Protein AF-A0A9Q0RCU6-F1 (afdb_monomer)

Organism: Anaeramoeba ignava (NCBI:txid1746090)

Secondary structure (DSSP, 8-state):
-------HHHHHHHHHHHHHHHHHHHHTHHHHHHHHS---S-S-HHHHHHHHHHHHHHHHHHHHHHHHTTT----TTSPPHHHHTT---TTHHHHHHHHHHHHHHHTHHHHHHHHHHHHHHHHHTT----HHHHHHHHTS-TT-SSPPPHHHHHIIIIIHHHHHHIIIIIIHHHHHHHTT--HHHHHHHHHHHHHHGGGHHHHHHHHTS---HHHHHHHHHHHHHHHHHHHHHHHHHHHHH--SHHHHHHHHHHHHH-S--TTTGGG-TTHHHHHHHHHHHHHHHHHHTTGGG-GGGG-

InterPro domains:
  IPR003675 CAAX prenyl protease 2/Lysostaphin resistance protein A-like domain [PF02517] (151-257)
  IPR039731 CAAX prenyl protease 2, eukaryotes [PTHR13046] (7-298)

Sequence (299 aa):
MTKLQLNVFQAISHSLLISFFFVLSLYFIPKILNRVLPKKLSPTKEKKEIIHRFITVIIVTLISLFSLKIWVVEKNEEPSLISLLGFRSSSFFYAASLPLFMTICLFLGPLTMMIFDFQNYLFFSHKNFTFQTLIFWLKKPGNEYLPQTNIQIFRNLVMAPLFEELVFRSGIILLFKFAGIANWKVIVFSPWIFGSAHLHHLYQNVFVENLPFLQSLVSSLIQFGFTSIYGMFSAFLFVRTNHFIPLFLTHSFCNFVGFPQFELIPNHPNRNEILIMLILGAVLFFSLLFPLTDSYFYQ

Mean predicted aligned error: 5.67 Å

Nearest PDB structures (foldseek):
  3oab-assembly1_B  TM=2.881E-01  e=7.685E+00  Mentha x piperita
  6sxn-assembly1_A  TM=2.119E-01  e=9.892E+00  Picosynechococcus sp. PCC 7002
  2z78-assembly1_B  TM=1.447E-01  e=7.369E+00  Saccharomyces cerevisiae

Structure (mmCIF, N/CA/C/O backbone):
data_AF-A0A9Q0RCU6-F1
#
_entry.id   AF-A0A9Q0RCU6-F1
#
loop_
_atom_site.group_PDB
_atom_site.id
_atom_site.type_symbol
_atom_site.label_atom_id
_atom_site.label_alt_id
_atom_site.label_comp_id
_atom_site.label_asym_id
_atom_site.label_entity_id
_atom_site.label_seq_id
_atom_site.pdbx_PDB_ins_code
_atom_site.Cartn_x
_atom_site.Cartn_y
_atom_site.Cartn_z
_atom_site.occupancy
_atom_site.B_iso_or_equiv
_atom_site.auth_seq_id
_atom_site.auth_comp_id
_atom_site.auth_asym_id
_atom_site.auth_atom_id
_atom_site.pdbx_PDB_model_num
ATOM 1 N N . MET A 1 1 ? -17.415 15.581 32.895 1.00 42.78 1 MET A N 1
ATOM 2 C CA . MET A 1 1 ? -16.929 16.029 31.573 1.00 42.78 1 MET A CA 1
ATOM 3 C C . MET A 1 1 ? -17.880 15.499 30.515 1.00 42.78 1 MET A C 1
ATOM 5 O O . MET A 1 1 ? -18.107 14.299 30.452 1.00 42.78 1 MET A O 1
ATOM 9 N N . THR A 1 2 ? -18.529 16.399 29.785 1.00 38.50 2 THR A N 1
ATOM 10 C CA . THR A 1 2 ? -19.478 16.109 28.703 1.00 38.50 2 THR A CA 1
ATOM 11 C C . THR A 1 2 ? -18.778 15.375 27.557 1.00 38.50 2 THR A C 1
ATOM 13 O O . THR A 1 2 ? -17.659 15.724 27.192 1.00 38.50 2 THR A O 1
ATOM 16 N N . LYS A 1 3 ? -19.428 14.337 27.012 1.00 49.47 3 LYS A N 1
ATOM 17 C CA . LYS A 1 3 ? -18.947 13.559 25.860 1.00 49.47 3 LYS A CA 1
ATOM 18 C C . LYS A 1 3 ? -18.607 14.506 24.704 1.00 49.47 3 LYS A C 1
ATOM 20 O O . LYS A 1 3 ? -19.515 15.075 24.104 1.00 49.47 3 LYS A O 1
ATOM 25 N N . LEU A 1 4 ? -17.330 14.640 24.354 1.00 56.62 4 LEU A N 1
ATOM 26 C CA . LEU A 1 4 ? -16.946 15.134 23.033 1.00 56.62 4 LEU A CA 1
ATOM 27 C C . LEU A 1 4 ? -17.237 14.007 22.041 1.00 56.62 4 LEU A C 1
ATOM 29 O O . LEU A 1 4 ? -16.390 13.169 21.755 1.00 56.62 4 LEU A O 1
ATOM 33 N N . GLN A 1 5 ? -18.485 13.931 21.587 1.00 73.94 5 GLN A N 1
ATOM 34 C CA . GLN A 1 5 ? -18.848 13.034 20.503 1.00 73.94 5 GLN A CA 1
ATOM 35 C C . GLN A 1 5 ? -18.219 13.595 19.227 1.00 73.94 5 GLN A C 1
ATOM 37 O O . GLN A 1 5 ? -18.605 14.675 18.776 1.00 73.94 5 GLN A O 1
ATOM 42 N N . LEU A 1 6 ? -17.220 12.888 18.691 1.00 87.00 6 LEU A N 1
ATOM 43 C CA . LEU A 1 6 ? -16.559 13.265 17.447 1.00 87.00 6 LEU A CA 1
ATOM 44 C C . LEU A 1 6 ? -17.616 13.352 16.345 1.00 87.00 6 LEU A C 1
ATOM 46 O O . LEU A 1 6 ? -18.241 12.353 16.000 1.00 87.00 6 LEU A O 1
ATOM 50 N N . ASN A 1 7 ? -17.839 14.545 15.804 1.00 91.12 7 ASN A N 1
ATOM 51 C CA . ASN A 1 7 ? -18.738 14.703 14.668 1.00 91.12 7 ASN A CA 1
ATOM 52 C C . ASN A 1 7 ? -17.983 14.514 13.340 1.00 91.12 7 ASN A C 1
ATOM 54 O O . ASN A 1 7 ? -16.752 14.534 13.280 1.00 91.12 7 ASN A O 1
ATOM 58 N N . VAL A 1 8 ? -18.732 14.343 12.249 1.00 93.25 8 VAL A N 1
ATOM 59 C CA . VAL A 1 8 ? -18.166 14.093 10.911 1.00 93.25 8 VAL A CA 1
ATOM 60 C C . VAL A 1 8 ? -17.219 15.214 10.466 1.00 93.25 8 VAL A C 1
ATOM 62 O O . VAL A 1 8 ? -16.156 14.934 9.916 1.00 93.25 8 VAL A O 1
ATOM 65 N N . PHE A 1 9 ? -17.560 16.476 10.737 1.00 94.00 9 PHE A N 1
ATOM 66 C CA . PHE A 1 9 ? -16.725 17.621 10.364 1.00 94.00 9 PHE A CA 1
ATOM 67 C C . PHE A 1 9 ? -15.375 17.612 11.094 1.00 94.00 9 PHE A C 1
ATOM 69 O O . PHE A 1 9 ? -14.330 17.820 10.473 1.00 94.00 9 PHE A O 1
ATOM 76 N N . GLN A 1 10 ? -15.385 17.326 12.397 1.00 93.69 10 GLN A N 1
ATOM 77 C CA . GLN A 1 10 ? -14.176 17.184 13.204 1.00 93.69 10 GLN A CA 1
ATOM 78 C C . GLN A 1 10 ? -13.318 16.018 12.706 1.00 93.69 10 GLN A C 1
ATOM 80 O O . GLN A 1 10 ? -12.113 16.189 12.551 1.00 93.69 10 GLN A O 1
ATOM 85 N N . ALA A 1 11 ? -13.922 14.870 12.382 1.00 93.88 11 ALA A N 1
ATOM 86 C CA . ALA A 1 11 ? -13.190 13.710 11.874 1.00 93.88 11 ALA A CA 1
ATOM 87 C C . ALA A 1 11 ? -12.502 13.999 10.535 1.00 93.88 11 ALA A C 1
ATOM 89 O O . ALA A 1 11 ? -11.326 13.673 10.363 1.00 93.88 11 ALA A O 1
ATOM 90 N N . ILE A 1 12 ? -13.202 14.653 9.603 1.00 94.88 12 ILE A N 1
ATOM 91 C CA . ILE A 1 12 ? -12.636 15.065 8.312 1.00 94.88 12 ILE A CA 1
ATOM 92 C C . ILE A 1 12 ? -11.507 16.077 8.526 1.00 94.88 12 ILE A C 1
ATOM 94 O O . ILE A 1 12 ? -10.412 15.885 8.003 1.00 94.88 12 ILE A O 1
ATOM 98 N N . SER A 1 13 ? -11.738 17.113 9.335 1.00 95.00 13 SER A N 1
ATOM 99 C CA . SER A 1 13 ? -10.738 18.155 9.609 1.00 95.00 13 SER A CA 1
ATOM 100 C C . SER A 1 13 ? -9.470 17.575 10.238 1.00 95.00 13 SER A C 1
ATOM 102 O O . SER A 1 13 ? -8.361 17.866 9.793 1.00 95.00 13 SER A O 1
ATOM 104 N N . HIS A 1 14 ? -9.625 16.692 11.229 1.00 94.88 14 HIS A N 1
ATOM 105 C CA . HIS A 1 14 ? -8.512 16.006 11.887 1.00 94.88 14 HIS A CA 1
ATOM 106 C C . HIS A 1 14 ? -7.754 15.108 10.902 1.00 94.88 14 HIS A C 1
ATOM 108 O O . HIS A 1 14 ? -6.525 15.120 10.871 1.00 94.88 14 HIS A O 1
ATOM 114 N N . SER A 1 15 ? -8.470 14.384 10.039 1.00 95.56 15 SER A N 1
ATOM 115 C CA . SER A 1 15 ? -7.863 13.519 9.019 1.00 95.56 15 SER A CA 1
ATOM 116 C C . SER A 1 15 ? -7.066 14.310 7.975 1.00 95.56 15 SER A C 1
ATOM 118 O O . SER A 1 15 ? -5.967 13.903 7.598 1.00 95.56 15 SER A O 1
ATOM 120 N N . LEU A 1 16 ? -7.579 15.466 7.542 1.00 95.56 16 LEU A N 1
ATOM 121 C CA . LEU A 1 16 ? -6.876 16.366 6.625 1.00 95.56 16 LEU A CA 1
ATOM 122 C C . LEU A 1 16 ? -5.613 16.956 7.265 1.00 95.56 16 LEU A C 1
ATOM 124 O O . LEU A 1 16 ? -4.577 17.015 6.606 1.00 95.56 16 LEU A O 1
ATOM 128 N N . LEU A 1 17 ? -5.666 17.328 8.550 1.00 95.38 17 LEU A N 1
ATOM 129 C CA . LEU A 1 17 ? -4.491 17.789 9.296 1.00 95.38 17 LEU A CA 1
ATOM 130 C C . LEU A 1 17 ? -3.421 16.696 9.400 1.00 95.38 17 LEU A C 1
ATOM 132 O O . LEU A 1 17 ? -2.258 16.960 9.098 1.00 95.38 17 LEU A O 1
ATOM 136 N N . ILE A 1 18 ? -3.809 15.468 9.763 1.00 95.12 18 ILE A N 1
ATOM 137 C CA . ILE A 1 18 ? -2.899 14.312 9.795 1.00 95.12 18 ILE A CA 1
ATOM 138 C C . ILE A 1 18 ? -2.237 14.118 8.424 1.00 95.12 18 ILE A C 1
ATOM 140 O O . ILE A 1 18 ? -1.011 14.046 8.339 1.00 95.12 18 ILE A O 1
ATOM 144 N N . SER A 1 19 ? -3.029 14.091 7.348 1.00 95.06 19 SER A N 1
ATOM 145 C CA . SER A 1 19 ? -2.525 13.928 5.980 1.00 95.06 19 SER A CA 1
ATOM 146 C C . SER A 1 19 ? -1.554 15.045 5.586 1.00 95.06 19 SER A C 1
ATOM 148 O O . SER A 1 19 ? -0.483 14.780 5.040 1.00 95.06 19 SER A O 1
ATOM 150 N N . PHE A 1 20 ? -1.894 16.297 5.895 1.00 93.50 20 PHE A N 1
ATOM 151 C CA . PHE A 1 20 ? -1.050 17.452 5.605 1.00 93.50 20 PHE A CA 1
ATOM 152 C C . PHE A 1 20 ? 0.311 17.355 6.305 1.00 93.50 20 PHE A C 1
ATOM 154 O O . PHE A 1 20 ? 1.351 17.472 5.652 1.00 93.50 20 PHE A O 1
ATOM 161 N N . PHE A 1 21 ? 0.328 17.087 7.616 1.00 94.12 21 PHE A N 1
ATOM 162 C CA . PHE A 1 21 ? 1.579 16.949 8.363 1.00 94.12 21 PHE A CA 1
ATOM 163 C C . PHE A 1 21 ? 2.389 15.732 7.918 1.00 94.12 21 PHE A C 1
ATOM 165 O O . PHE A 1 21 ? 3.618 15.813 7.865 1.00 94.12 21 PHE A O 1
ATOM 172 N N . PHE A 1 22 ? 1.728 14.632 7.549 1.00 93.75 22 PHE A N 1
ATOM 173 C CA . PHE A 1 22 ? 2.391 13.454 6.998 1.00 93.75 22 PHE A CA 1
ATOM 174 C C . PHE A 1 22 ? 3.154 13.797 5.711 1.00 93.75 22 PHE A C 1
ATOM 176 O O . PHE A 1 22 ? 4.360 13.556 5.632 1.00 93.75 22 PHE A O 1
ATOM 183 N N . VAL A 1 23 ? 2.503 14.453 4.743 1.00 91.44 23 VAL A N 1
ATOM 184 C CA . VAL A 1 23 ? 3.156 14.899 3.498 1.00 91.44 23 VAL A CA 1
ATOM 185 C C . VAL A 1 23 ? 4.279 15.900 3.794 1.00 91.44 23 VAL A C 1
ATOM 187 O O . VAL A 1 23 ? 5.389 15.772 3.274 1.00 91.44 23 VAL A O 1
ATOM 190 N N . LEU A 1 24 ? 4.047 16.869 4.685 1.00 90.12 24 LEU A N 1
ATOM 191 C CA . LEU A 1 24 ? 5.062 17.856 5.063 1.00 90.12 24 LEU A CA 1
ATOM 192 C C . LEU A 1 24 ? 6.328 17.190 5.636 1.00 90.12 24 LEU A C 1
ATOM 194 O O . LEU A 1 24 ? 7.452 17.595 5.312 1.00 90.12 24 LEU A O 1
ATOM 198 N N . SER A 1 25 ? 6.143 16.143 6.446 1.00 90.75 25 SER A N 1
ATOM 199 C CA . SER A 1 25 ? 7.224 15.362 7.052 1.00 90.75 25 SER A CA 1
ATOM 200 C C . SER A 1 25 ? 8.094 14.654 6.019 1.00 90.75 25 SER A C 1
ATOM 202 O O . SER A 1 25 ? 9.306 14.602 6.180 1.00 90.75 25 SER A O 1
ATOM 204 N N . LEU A 1 26 ? 7.517 14.194 4.911 1.00 85.81 26 LEU A N 1
ATOM 205 C CA . LEU A 1 26 ? 8.256 13.459 3.887 1.00 85.81 26 LEU A CA 1
ATOM 206 C C . LEU A 1 26 ? 8.990 14.374 2.899 1.00 85.81 26 LEU A C 1
ATOM 208 O O . LEU A 1 26 ? 10.074 14.027 2.429 1.00 85.81 26 LEU A O 1
ATOM 212 N N . TYR A 1 27 ? 8.438 15.545 2.576 1.00 80.50 27 TYR A N 1
ATOM 213 C CA . TYR A 1 27 ? 8.936 16.325 1.433 1.00 80.50 27 TYR A CA 1
ATOM 214 C C . TYR A 1 27 ? 9.525 17.688 1.796 1.00 80.50 27 TYR A C 1
ATOM 216 O O . TYR A 1 27 ? 10.385 18.189 1.064 1.00 80.50 27 TYR A O 1
ATOM 224 N N . PHE A 1 28 ? 9.116 18.288 2.916 1.00 80.75 28 PHE A N 1
ATOM 225 C CA . PHE A 1 28 ? 9.530 19.643 3.286 1.00 80.75 28 PHE A CA 1
ATOM 226 C C . PHE A 1 28 ? 10.535 19.659 4.442 1.00 80.75 28 PHE A C 1
ATOM 228 O O . PHE A 1 28 ? 11.640 20.187 4.293 1.00 80.75 28 PHE A O 1
ATOM 235 N N . ILE A 1 29 ? 10.207 19.016 5.567 1.00 80.44 29 ILE A N 1
ATOM 236 C CA . ILE A 1 29 ? 11.068 18.990 6.765 1.00 80.44 29 ILE A CA 1
ATOM 237 C C . ILE A 1 29 ? 12.465 18.397 6.471 1.00 80.44 29 ILE A C 1
ATOM 239 O O . ILE A 1 29 ? 13.463 19.006 6.866 1.00 80.44 29 ILE A O 1
ATOM 243 N N . PRO A 1 30 ? 12.611 17.295 5.709 1.00 80.25 30 PRO A N 1
ATOM 244 C CA . PRO A 1 30 ? 13.916 16.709 5.406 1.00 80.25 30 PRO A CA 1
ATOM 245 C C . PRO A 1 30 ? 14.801 17.639 4.575 1.00 80.25 30 PRO A C 1
ATOM 247 O O . PRO A 1 30 ? 16.021 17.647 4.752 1.00 80.25 30 PRO A O 1
ATOM 250 N N . LYS A 1 31 ? 14.204 18.465 3.702 1.00 79.00 31 LYS A N 1
ATOM 251 C CA . LYS A 1 31 ? 14.933 19.483 2.930 1.00 79.00 31 LYS A CA 1
ATOM 252 C C . LYS A 1 31 ? 15.482 20.577 3.842 1.00 79.00 31 LYS A C 1
ATOM 254 O O . LYS A 1 31 ? 16.622 20.994 3.648 1.00 79.00 31 LYS A O 1
ATOM 259 N N . ILE A 1 32 ? 14.718 21.000 4.850 1.00 78.19 32 ILE A N 1
ATOM 260 C CA . ILE A 1 32 ? 15.181 21.956 5.867 1.00 78.19 32 ILE A CA 1
ATOM 261 C C . ILE A 1 32 ? 16.318 21.344 6.689 1.00 78.19 32 ILE A C 1
ATOM 263 O O . ILE A 1 32 ? 17.390 21.939 6.784 1.00 78.19 32 ILE A O 1
ATOM 267 N N . LEU A 1 33 ? 16.136 20.125 7.205 1.00 78.00 33 LEU A N 1
ATOM 268 C CA . LEU A 1 33 ? 17.163 19.418 7.980 1.00 78.00 33 LEU A CA 1
ATOM 269 C C . LEU A 1 33 ? 18.463 19.247 7.185 1.00 78.00 33 LEU A C 1
ATOM 271 O O . LEU A 1 33 ? 19.550 19.455 7.716 1.00 78.00 33 LEU A O 1
ATOM 275 N N . ASN A 1 34 ? 18.364 18.937 5.891 1.00 75.50 34 ASN A N 1
ATOM 276 C CA . ASN A 1 34 ? 19.523 18.828 5.004 1.00 75.50 34 ASN A CA 1
ATOM 277 C C . ASN A 1 34 ? 20.256 20.157 4.763 1.00 75.50 34 ASN A C 1
ATOM 279 O O . ASN A 1 34 ? 21.446 20.120 4.451 1.00 75.50 34 ASN A O 1
ATOM 283 N N . ARG A 1 35 ? 19.577 21.305 4.886 1.00 76.88 35 ARG A N 1
ATOM 284 C CA . ARG A 1 35 ? 20.190 22.640 4.772 1.00 76.88 35 ARG A CA 1
ATOM 285 C C . ARG A 1 35 ? 20.852 23.089 6.075 1.00 76.88 35 ARG A C 1
ATOM 287 O O . ARG A 1 35 ? 21.907 23.706 6.020 1.00 76.88 35 ARG A O 1
ATOM 294 N N . VAL A 1 36 ? 20.232 22.788 7.217 1.00 75.00 36 VAL A N 1
ATOM 295 C CA . VAL A 1 36 ? 20.661 23.276 8.539 1.00 75.00 36 VAL A CA 1
ATOM 296 C C . VAL A 1 36 ? 21.744 22.392 9.163 1.00 75.00 36 VAL A C 1
ATOM 298 O O . VAL A 1 36 ? 22.650 22.899 9.819 1.00 75.00 36 VAL A O 1
ATOM 301 N N . LEU A 1 37 ? 21.680 21.069 8.973 1.00 70.44 37 LEU A N 1
ATOM 302 C CA . LEU A 1 37 ? 22.616 20.154 9.624 1.00 70.44 37 LEU A CA 1
ATOM 303 C C . LEU A 1 37 ? 23.991 20.154 8.932 1.00 70.44 37 LEU A C 1
ATOM 305 O O . LEU A 1 37 ? 24.058 20.003 7.706 1.00 70.44 37 LEU A O 1
ATOM 309 N N . PRO A 1 38 ? 25.098 20.218 9.699 1.00 60.94 38 PRO A N 1
ATOM 310 C CA . PRO A 1 38 ? 26.447 20.268 9.148 1.00 60.94 38 PRO A CA 1
ATOM 311 C C . PRO A 1 38 ? 26.739 19.065 8.239 1.00 60.94 38 PRO A C 1
ATOM 313 O O . PRO A 1 38 ? 26.288 17.934 8.472 1.00 60.94 38 PRO A O 1
ATOM 316 N N . LYS A 1 39 ? 27.519 19.302 7.177 1.00 62.25 39 LYS A N 1
ATOM 317 C CA . LYS A 1 39 ? 28.013 18.262 6.263 1.00 62.25 39 LYS A CA 1
ATOM 318 C C . LYS A 1 39 ? 29.111 17.440 6.957 1.00 62.25 39 LYS A C 1
ATOM 320 O O . LYS A 1 39 ? 30.284 17.585 6.642 1.00 62.25 39 LYS A O 1
ATOM 325 N N . LYS A 1 40 ? 28.758 16.593 7.929 1.00 56.75 40 LYS A N 1
ATOM 326 C CA . LYS A 1 40 ? 29.680 15.545 8.399 1.00 56.75 40 LYS A CA 1
ATOM 327 C C . LYS A 1 40 ? 29.868 14.495 7.298 1.00 56.75 40 LYS A C 1
ATOM 329 O O . LYS A 1 40 ? 28.918 14.195 6.571 1.00 56.75 40 LYS A O 1
ATOM 334 N N . LEU A 1 41 ? 31.094 13.972 7.173 1.00 54.91 41 LEU A N 1
ATOM 335 C CA . LEU A 1 41 ? 31.430 12.875 6.262 1.00 54.91 41 LEU A CA 1
ATOM 336 C C . LEU A 1 41 ? 30.466 11.691 6.467 1.00 54.91 41 LEU A C 1
ATOM 338 O O . LEU A 1 41 ? 30.154 11.350 7.605 1.00 54.91 41 LEU A O 1
ATOM 342 N N . SER A 1 42 ? 30.078 11.044 5.359 1.00 53.06 42 SER A N 1
ATOM 343 C CA . SER A 1 42 ? 29.312 9.781 5.247 1.00 53.06 42 SER A CA 1
ATOM 344 C C . SER A 1 42 ? 27.822 9.868 5.645 1.00 53.06 42 SER A C 1
ATOM 346 O O . SER A 1 42 ? 27.513 9.858 6.835 1.00 53.06 42 SER A O 1
ATOM 348 N N . PRO A 1 43 ? 26.854 9.981 4.695 1.00 57.72 43 PRO A N 1
ATOM 349 C CA . PRO A 1 43 ? 26.656 9.142 3.495 1.00 57.72 43 PRO A CA 1
ATOM 350 C C . PRO A 1 43 ? 26.388 9.937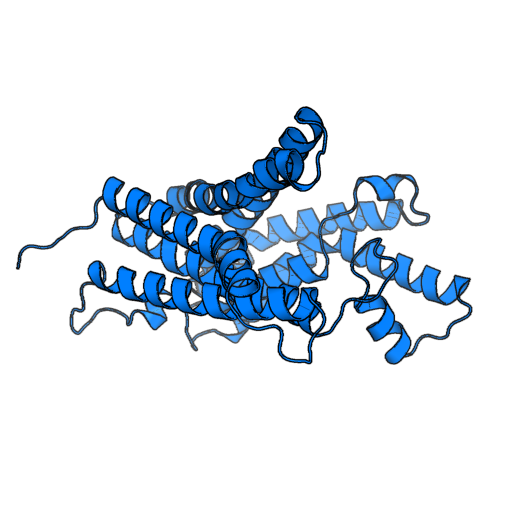 2.183 1.00 57.72 43 PRO A C 1
ATOM 352 O O . PRO A 1 43 ? 26.451 11.164 2.177 1.00 57.72 43 PRO A O 1
ATOM 355 N N . THR A 1 44 ? 26.074 9.262 1.060 1.00 70.81 44 THR A N 1
ATOM 356 C CA . THR A 1 44 ? 25.594 9.934 -0.171 1.00 70.81 44 THR A CA 1
ATOM 357 C C . THR A 1 44 ? 24.369 10.813 0.131 1.00 70.81 44 THR A C 1
ATOM 359 O O . THR A 1 44 ? 23.570 10.495 1.019 1.00 70.81 44 THR A O 1
ATOM 362 N N . LYS A 1 45 ? 24.210 11.928 -0.603 1.00 73.69 45 LYS A N 1
ATOM 363 C CA . LYS A 1 45 ? 23.108 12.903 -0.427 1.00 73.69 45 LYS A CA 1
ATOM 364 C C . LYS A 1 45 ? 21.737 12.218 -0.342 1.00 73.69 45 LYS A C 1
ATOM 366 O O . LYS A 1 45 ? 20.939 12.544 0.530 1.00 73.69 45 LYS A O 1
ATOM 371 N N . GLU A 1 46 ? 21.520 11.221 -1.193 1.00 73.94 46 GLU A N 1
ATOM 372 C CA . GLU A 1 46 ? 20.295 10.425 -1.254 1.00 73.94 46 GLU A CA 1
ATOM 373 C C . GLU A 1 46 ? 20.036 9.614 0.026 1.00 73.94 46 GLU A C 1
ATOM 375 O O . GLU A 1 46 ? 18.955 9.688 0.607 1.00 73.94 46 GLU A O 1
ATOM 380 N N . LYS A 1 47 ? 21.039 8.885 0.532 1.00 81.06 47 LYS A N 1
ATOM 381 C CA . LYS A 1 47 ? 20.898 8.093 1.762 1.00 81.06 47 LYS A CA 1
ATOM 382 C C . LYS A 1 47 ? 20.593 8.983 2.971 1.00 81.06 47 LYS A C 1
ATOM 384 O O . LYS A 1 47 ? 19.784 8.601 3.813 1.00 81.06 47 LYS A O 1
ATOM 389 N N . LYS A 1 48 ? 21.195 10.178 3.046 1.00 81.50 48 LYS A N 1
ATOM 390 C CA . LYS A 1 48 ? 20.903 11.159 4.109 1.00 81.50 48 LYS A CA 1
ATOM 391 C C . LYS A 1 48 ? 19.451 11.641 4.040 1.00 81.50 48 LYS A C 1
ATOM 393 O O . LYS A 1 48 ? 18.777 11.722 5.062 1.00 81.50 48 LYS A O 1
ATOM 398 N N . GLU A 1 49 ? 18.955 11.907 2.835 1.00 82.12 49 GLU A N 1
ATOM 399 C CA . GLU A 1 49 ? 17.572 12.321 2.617 1.00 82.12 49 GLU A CA 1
ATOM 400 C C . GLU A 1 49 ? 16.562 11.234 3.008 1.00 82.12 49 GLU A C 1
ATOM 402 O O . GLU A 1 49 ? 15.597 11.541 3.707 1.00 82.12 49 GLU A O 1
ATOM 407 N N . ILE A 1 50 ? 16.814 9.968 2.655 1.00 84.12 50 ILE A N 1
ATOM 408 C CA . ILE A 1 50 ? 15.953 8.846 3.063 1.00 84.12 50 ILE A CA 1
ATOM 409 C C . ILE A 1 50 ? 15.910 8.713 4.595 1.00 84.12 50 ILE A C 1
ATOM 411 O O . ILE A 1 50 ? 14.831 8.572 5.166 1.00 84.12 50 ILE A O 1
ATOM 415 N N . ILE A 1 51 ? 17.053 8.828 5.280 1.00 86.31 51 ILE A N 1
ATOM 416 C CA . ILE A 1 51 ? 17.109 8.743 6.750 1.00 86.31 51 ILE A CA 1
ATOM 417 C C . ILE A 1 51 ? 16.327 9.887 7.410 1.00 86.31 51 ILE A C 1
ATOM 419 O O . ILE A 1 51 ? 15.560 9.652 8.341 1.00 86.31 51 ILE A O 1
ATOM 423 N N . HIS A 1 52 ? 16.475 11.126 6.934 1.00 85.88 52 HIS A N 1
ATOM 424 C CA . HIS A 1 52 ? 15.717 12.251 7.490 1.00 85.88 52 HIS A CA 1
ATOM 425 C C . HIS A 1 52 ? 14.206 12.099 7.276 1.00 85.88 52 HIS A C 1
ATOM 427 O O . HIS A 1 52 ? 13.433 12.406 8.185 1.00 85.88 52 HIS A O 1
ATOM 433 N N . ARG A 1 53 ? 13.780 11.581 6.115 1.00 88.56 53 ARG A N 1
ATOM 434 C CA . ARG A 1 53 ? 12.376 11.223 5.854 1.00 88.56 53 ARG A CA 1
ATOM 435 C C . ARG A 1 53 ? 11.870 10.175 6.847 1.00 88.56 53 ARG A C 1
ATOM 437 O O . ARG A 1 53 ? 10.778 10.326 7.376 1.00 88.56 53 ARG A O 1
ATOM 444 N N . PHE A 1 54 ? 12.677 9.162 7.167 1.00 90.81 54 PHE A N 1
ATOM 445 C CA . PHE A 1 54 ? 12.316 8.152 8.168 1.00 90.81 54 PHE A CA 1
ATOM 446 C C . PHE A 1 54 ? 12.115 8.743 9.561 1.00 90.81 54 PHE A C 1
ATOM 448 O O . PHE A 1 54 ? 11.108 8.473 10.206 1.00 90.81 54 PHE A O 1
ATOM 455 N N . ILE A 1 55 ? 13.044 9.576 10.028 1.00 89.50 55 ILE A N 1
ATOM 456 C CA . ILE A 1 55 ? 12.950 10.170 11.368 1.00 89.50 55 ILE A CA 1
ATOM 457 C C . ILE A 1 55 ? 11.695 11.046 11.477 1.00 89.50 55 ILE A C 1
ATOM 459 O O . ILE A 1 55 ? 10.929 10.942 12.432 1.00 89.50 55 ILE A O 1
ATOM 463 N N . THR A 1 56 ? 11.469 11.894 10.477 1.00 91.31 56 THR A N 1
ATOM 464 C CA . THR A 1 56 ? 10.344 12.837 10.462 1.00 91.31 56 THR A CA 1
ATOM 465 C C . THR A 1 56 ? 8.993 12.133 10.337 1.00 91.31 56 THR A C 1
ATOM 467 O O . THR A 1 56 ? 8.073 12.490 11.075 1.00 91.31 56 THR A O 1
ATOM 470 N N . VAL A 1 57 ? 8.877 11.096 9.496 1.00 93.06 57 VAL A N 1
ATOM 471 C CA . VAL A 1 57 ? 7.625 10.331 9.360 1.00 93.06 57 VAL A CA 1
ATOM 472 C C . VAL A 1 57 ? 7.301 9.529 10.621 1.00 93.06 57 VAL A C 1
ATOM 474 O O . VAL A 1 57 ? 6.135 9.465 11.008 1.00 93.06 57 VAL A O 1
ATOM 477 N N . ILE A 1 58 ? 8.309 8.985 11.320 1.00 93.44 58 ILE A N 1
ATOM 478 C CA . ILE A 1 58 ? 8.114 8.310 12.613 1.00 93.44 58 ILE A CA 1
ATOM 479 C C . ILE A 1 58 ? 7.524 9.291 13.626 1.00 93.44 58 ILE A C 1
ATOM 481 O O . ILE A 1 58 ? 6.496 9.000 14.234 1.00 93.44 58 ILE A O 1
ATOM 485 N N . ILE A 1 59 ? 8.140 10.468 13.780 1.00 92.88 59 ILE A N 1
ATOM 486 C CA . ILE A 1 59 ? 7.692 11.481 14.744 1.00 92.88 59 ILE A CA 1
ATOM 487 C C . ILE A 1 59 ? 6.256 11.917 14.439 1.00 92.88 59 ILE A C 1
ATOM 489 O O . ILE A 1 59 ? 5.406 11.895 15.329 1.00 92.88 59 ILE A O 1
ATOM 493 N N . VAL A 1 60 ? 5.960 12.269 13.184 1.00 92.75 60 VAL A N 1
ATOM 494 C CA . VAL A 1 60 ? 4.614 12.717 12.797 1.00 92.75 60 VAL A CA 1
ATOM 495 C C . VAL A 1 60 ? 3.584 11.600 12.930 1.00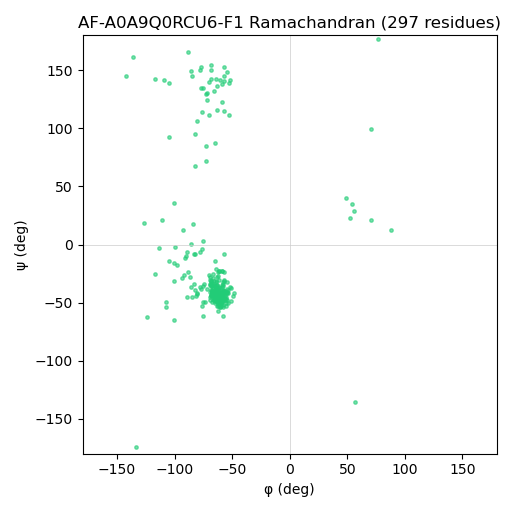 92.75 60 VAL A C 1
ATOM 497 O O . VAL A 1 60 ? 2.461 11.869 13.356 1.00 92.75 60 VAL A O 1
ATOM 500 N N . THR A 1 61 ? 3.950 10.347 12.654 1.00 93.44 61 THR A N 1
ATOM 501 C CA . THR A 1 61 ? 3.051 9.209 12.882 1.00 93.44 61 THR A CA 1
ATOM 502 C C . THR A 1 61 ? 2.747 9.039 14.367 1.00 93.44 61 THR A C 1
ATOM 504 O O . THR A 1 61 ? 1.582 8.931 14.730 1.00 93.44 61 THR A O 1
ATOM 507 N N . LEU A 1 62 ? 3.753 9.091 15.246 1.00 93.12 62 LEU A N 1
ATOM 508 C CA . LEU A 1 62 ? 3.542 8.985 16.695 1.00 93.12 62 LEU A CA 1
ATOM 509 C C . LEU A 1 62 ? 2.656 10.116 17.233 1.00 93.12 62 LEU A C 1
ATOM 511 O O . LEU A 1 62 ? 1.738 9.850 18.006 1.00 93.12 62 LEU A O 1
ATOM 515 N N . ILE A 1 63 ? 2.878 11.356 16.782 1.00 92.94 63 ILE A N 1
ATOM 516 C CA . ILE A 1 63 ? 2.026 12.505 17.130 1.00 92.94 63 ILE A CA 1
ATOM 517 C C . ILE A 1 63 ? 0.595 12.283 16.627 1.00 92.94 63 ILE A C 1
ATOM 519 O O . ILE A 1 63 ? -0.360 12.497 17.372 1.00 92.94 63 ILE A O 1
ATOM 523 N N . SER A 1 64 ? 0.439 11.811 15.387 1.00 92.00 64 SER A N 1
ATOM 524 C CA . SER A 1 64 ? -0.871 11.531 14.793 1.00 92.00 64 SER A CA 1
ATOM 525 C C . SER A 1 64 ? -1.617 10.462 15.589 1.00 92.00 64 SER A C 1
ATOM 527 O O . SER A 1 64 ? -2.762 10.687 15.969 1.00 92.00 64 SER A O 1
ATOM 529 N N . LEU A 1 65 ? -0.964 9.349 15.935 1.00 90.19 65 LEU A N 1
ATOM 530 C CA . LEU A 1 65 ? -1.558 8.284 16.748 1.00 90.19 65 LEU A CA 1
ATOM 531 C C . LEU A 1 65 ? -1.886 8.749 18.170 1.00 90.19 65 LEU A C 1
ATOM 533 O O . LEU A 1 65 ? -2.939 8.402 18.699 1.00 90.19 65 LEU A O 1
ATOM 537 N N . PHE A 1 66 ? -1.027 9.567 18.784 1.00 88.56 66 PHE A N 1
ATOM 538 C CA . PHE A 1 66 ? -1.305 10.147 20.096 1.00 88.56 66 PHE A CA 1
ATOM 539 C C . PHE A 1 66 ? -2.518 11.083 20.050 1.00 88.56 66 PHE A C 1
ATOM 541 O O . PHE A 1 66 ? -3.365 11.030 20.937 1.00 88.56 66 PHE A O 1
ATOM 548 N N . SER A 1 67 ? -2.663 11.874 18.982 1.00 89.50 67 SER A N 1
ATOM 549 C CA . SER A 1 67 ? -3.817 12.760 18.797 1.00 89.50 67 SER A CA 1
ATOM 550 C C . SER A 1 67 ? -5.150 12.007 18.694 1.00 89.50 67 SER A C 1
ATOM 552 O O . SER A 1 67 ? -6.189 12.572 19.026 1.00 89.50 67 SER A O 1
ATOM 554 N N . LEU A 1 68 ? -5.140 10.722 18.307 1.00 87.81 68 LEU A N 1
ATOM 555 C CA . LEU A 1 68 ? -6.346 9.885 18.292 1.00 87.81 68 LEU A CA 1
ATOM 556 C C . LEU A 1 68 ? -6.878 9.614 19.702 1.00 87.81 68 LEU A C 1
ATOM 558 O O . LEU A 1 68 ? -8.086 9.472 19.864 1.00 87.81 68 LEU A O 1
ATOM 562 N N . LYS A 1 69 ? -6.014 9.597 20.731 1.00 83.88 69 LYS A N 1
ATOM 563 C CA . LYS A 1 69 ? -6.433 9.385 22.129 1.00 83.88 69 LYS A CA 1
ATOM 564 C C . LYS A 1 69 ? -7.388 10.457 22.641 1.00 83.88 69 LYS A C 1
ATOM 566 O O . LYS A 1 69 ? -8.155 10.178 23.547 1.00 83.88 69 LYS A O 1
ATOM 571 N N . ILE A 1 70 ? -7.380 11.649 22.040 1.00 82.75 70 ILE A N 1
ATOM 572 C CA . ILE A 1 70 ? -8.347 12.714 22.347 1.00 82.75 70 ILE A CA 1
ATOM 573 C C . ILE A 1 70 ? -9.787 12.218 22.125 1.00 82.75 70 ILE A C 1
ATOM 575 O O . ILE A 1 70 ? -10.705 12.642 22.822 1.00 82.75 70 ILE A O 1
ATOM 579 N N . TRP A 1 71 ? -9.969 11.305 21.167 1.00 81.25 71 TRP A N 1
ATOM 580 C CA . TRP A 1 71 ? -11.267 10.787 20.740 1.00 81.25 71 TRP A CA 1
ATOM 581 C C . TRP A 1 71 ? -11.562 9.374 21.249 1.00 81.25 71 TRP A C 1
ATOM 583 O O . TRP A 1 71 ? -12.710 8.938 21.183 1.00 81.25 71 TRP A O 1
ATOM 593 N N . VAL A 1 72 ? -10.554 8.658 21.756 1.00 74.19 72 VAL A N 1
ATOM 594 C CA . VAL A 1 72 ? -10.746 7.355 22.401 1.00 74.19 72 VAL A CA 1
ATOM 595 C C . VAL A 1 72 ? -11.308 7.599 23.795 1.00 74.19 72 VAL A C 1
ATOM 597 O O . VAL A 1 72 ? -10.635 8.148 24.665 1.00 74.19 72 VAL A O 1
ATOM 600 N N . VAL A 1 73 ? -12.547 7.176 24.022 1.00 63.50 73 VAL A N 1
ATOM 601 C CA . VAL A 1 73 ? -13.131 7.183 25.360 1.00 63.50 73 VAL A CA 1
ATOM 602 C C . VAL A 1 73 ? -12.644 5.922 26.068 1.00 63.50 73 VAL A C 1
ATOM 604 O O . VAL A 1 73 ? -13.221 4.856 25.900 1.00 63.50 73 VAL A O 1
ATOM 607 N N . GLU A 1 74 ? -11.570 6.029 26.852 1.00 54.81 74 GLU A N 1
ATOM 608 C CA . GLU A 1 74 ? -11.116 4.935 27.720 1.00 54.81 74 GLU A CA 1
ATOM 609 C C . GLU A 1 74 ? -12.188 4.661 28.794 1.00 54.81 74 GLU A C 1
ATOM 611 O O . GLU A 1 74 ? -12.182 5.225 29.887 1.00 54.81 74 GLU A O 1
ATOM 616 N N . LYS A 1 75 ? -13.161 3.806 28.469 1.00 53.41 75 LYS A N 1
ATOM 617 C CA . LYS A 1 75 ? -13.920 3.060 29.474 1.00 53.41 75 LYS A CA 1
ATOM 618 C C . LYS A 1 75 ? -13.141 1.798 29.811 1.00 53.41 75 LYS A C 1
ATOM 620 O O . LYS A 1 75 ? -12.513 1.215 28.935 1.00 53.41 75 LYS A O 1
ATOM 625 N N . ASN A 1 76 ? -13.273 1.324 31.047 1.00 50.09 76 ASN A N 1
ATOM 626 C CA . ASN A 1 76 ? -12.628 0.098 31.537 1.00 50.09 76 ASN A CA 1
ATOM 627 C C . ASN A 1 76 ? -12.961 -1.179 30.723 1.00 50.09 76 ASN A C 1
ATOM 629 O O . ASN A 1 76 ? -12.338 -2.209 30.952 1.00 50.09 76 ASN A O 1
ATOM 633 N N . GLU A 1 77 ? -13.910 -1.116 29.782 1.00 58.34 77 GLU A N 1
ATOM 634 C CA . GLU A 1 77 ? -14.331 -2.217 28.903 1.00 58.34 77 GLU A CA 1
ATOM 635 C C . GLU A 1 77 ? -13.999 -1.991 27.413 1.00 58.34 77 GLU A C 1
ATOM 637 O O . GLU A 1 77 ? -14.270 -2.865 26.590 1.00 58.34 77 GLU A O 1
ATOM 642 N N . GLU A 1 78 ? -13.435 -0.837 27.029 1.00 64.19 78 GLU A N 1
ATOM 643 C CA . GLU A 1 78 ? -13.138 -0.556 25.619 1.00 64.19 78 GLU A CA 1
ATOM 644 C C . GLU A 1 78 ? -11.780 -1.124 25.170 1.00 64.19 78 GLU A C 1
ATOM 646 O O . GLU A 1 78 ? -10.814 -1.156 25.939 1.00 64.19 78 GLU A O 1
ATOM 651 N N . PRO A 1 79 ? -11.680 -1.593 23.911 1.00 72.00 79 PRO A N 1
ATOM 652 C CA . PRO A 1 79 ? -10.439 -2.130 23.370 1.00 72.00 79 PRO A CA 1
ATOM 653 C C . PRO A 1 79 ? -9.329 -1.072 23.377 1.00 72.00 79 PRO A C 1
ATOM 655 O O . PRO A 1 79 ? -9.550 0.097 23.063 1.00 72.00 79 PRO A O 1
ATOM 658 N N . SER A 1 80 ? -8.101 -1.500 23.678 1.00 86.12 80 SER A N 1
ATOM 659 C CA . SER A 1 80 ? -6.931 -0.616 23.661 1.00 86.12 80 SER A CA 1
ATOM 660 C C . SER A 1 80 ? -6.737 0.049 22.291 1.00 86.12 80 SER A C 1
ATOM 662 O O . SER A 1 80 ? -7.061 -0.534 21.253 1.00 86.12 80 SER A O 1
ATOM 664 N N . LEU A 1 81 ? -6.120 1.240 22.262 1.00 85.94 81 LEU A N 1
ATOM 665 C CA . LEU A 1 81 ? -5.789 1.936 21.008 1.00 85.94 81 LEU A CA 1
ATOM 666 C C . LEU A 1 81 ? -5.024 1.029 20.027 1.00 85.94 81 LEU A C 1
ATOM 668 O O . LEU A 1 81 ? -5.268 1.069 18.829 1.00 85.94 81 LEU A O 1
ATOM 672 N N . ILE A 1 82 ? -4.142 0.166 20.531 1.00 89.38 82 ILE A N 1
ATOM 673 C CA . ILE A 1 82 ? -3.380 -0.797 19.723 1.00 89.38 82 ILE A CA 1
ATOM 674 C C . ILE A 1 82 ? -4.324 -1.773 18.996 1.00 89.38 82 ILE A C 1
ATOM 676 O O . ILE A 1 82 ? -4.181 -1.988 17.792 1.00 89.38 82 ILE A O 1
ATOM 680 N N . SER A 1 83 ? -5.335 -2.298 19.696 1.00 89.44 83 SER A N 1
ATOM 681 C CA . SER A 1 83 ? -6.352 -3.176 19.102 1.00 89.44 83 SER A CA 1
ATOM 682 C C . SER A 1 83 ? -7.280 -2.433 18.133 1.00 89.44 83 SER A C 1
ATOM 684 O O . SER A 1 83 ? -7.689 -2.998 17.116 1.00 89.44 83 SER A O 1
ATOM 686 N N . LEU A 1 84 ? -7.588 -1.161 18.407 1.00 90.75 84 LEU A N 1
ATOM 687 C CA . LEU A 1 84 ? -8.376 -0.294 17.520 1.00 90.75 84 LEU A CA 1
ATOM 688 C C . LEU A 1 84 ? -7.640 0.057 16.220 1.00 90.75 84 LEU A C 1
ATOM 690 O O . LEU A 1 84 ? -8.268 0.196 15.174 1.00 90.75 84 LEU A O 1
ATOM 694 N N . LEU A 1 85 ? -6.309 0.148 16.272 1.00 93.62 85 LEU A N 1
ATOM 695 C CA . LEU A 1 85 ? -5.451 0.302 15.095 1.00 93.62 85 LEU A CA 1
ATOM 696 C C . LEU A 1 85 ? -5.287 -1.014 14.305 1.00 93.62 85 LEU A C 1
ATOM 698 O O . LEU A 1 85 ? -4.669 -1.010 13.241 1.00 93.62 85 LEU A O 1
ATOM 702 N N . GLY A 1 86 ? -5.846 -2.126 14.796 1.00 94.38 86 GLY A N 1
ATOM 703 C CA . GLY A 1 86 ? -5.839 -3.434 14.137 1.00 94.38 86 GLY A CA 1
ATOM 704 C C . GLY A 1 86 ? -4.625 -4.310 14.447 1.00 94.38 86 GLY A C 1
ATOM 705 O O . GLY A 1 86 ? -4.408 -5.318 13.772 1.00 94.38 86 GLY A O 1
ATOM 706 N N . PHE A 1 87 ? -3.812 -3.965 15.450 1.00 95.12 87 PHE A N 1
ATOM 707 C CA . PHE A 1 87 ? -2.743 -4.850 15.914 1.00 95.12 87 PHE A CA 1
ATOM 708 C C . PHE A 1 87 ? -3.325 -5.913 16.839 1.00 95.12 87 PHE A C 1
ATOM 710 O O . PHE A 1 87 ? -3.701 -5.636 17.979 1.00 95.12 87 PHE A O 1
ATOM 717 N N . ARG A 1 88 ? -3.415 -7.139 16.324 1.00 92.38 88 ARG A N 1
ATOM 718 C CA . ARG A 1 88 ? -4.028 -8.282 17.002 1.00 92.38 88 ARG A CA 1
ATOM 719 C C . ARG A 1 88 ? -3.253 -9.555 16.724 1.00 92.38 88 ARG A C 1
ATOM 721 O O . ARG A 1 88 ? -2.732 -9.733 15.624 1.00 92.38 88 ARG A O 1
ATOM 728 N N . SER A 1 89 ? -3.205 -10.423 17.727 1.00 90.94 89 SER A N 1
ATOM 729 C CA . SER A 1 89 ? -2.605 -11.754 17.640 1.00 90.94 89 SER A CA 1
ATOM 730 C C . SER A 1 89 ? -3.612 -12.838 17.255 1.00 90.94 89 SER A C 1
ATOM 732 O O . SER A 1 89 ? -3.203 -13.841 16.669 1.00 90.94 89 SER A O 1
ATOM 734 N N . SER A 1 90 ? -4.905 -12.652 17.554 1.00 91.50 90 SER A N 1
ATOM 735 C CA . SER A 1 90 ? -5.952 -13.587 17.129 1.00 91.50 90 SER A CA 1
ATOM 736 C C . SER A 1 90 ? -5.952 -13.703 15.612 1.00 91.50 90 SER A C 1
ATOM 738 O O . SER A 1 90 ? -5.730 -12.717 14.915 1.00 91.50 90 SER A O 1
ATOM 740 N N . SER A 1 91 ? -6.113 -14.920 15.097 1.00 93.75 91 SER A N 1
ATOM 741 C CA . SER A 1 91 ? -6.276 -15.160 13.659 1.00 93.75 91 SER A CA 1
ATOM 742 C C . SER A 1 91 ? -5.194 -14.536 12.755 1.00 93.75 91 SER A C 1
ATOM 744 O O . SER A 1 91 ? -5.397 -14.358 11.554 1.00 93.75 91 SER A O 1
ATOM 746 N N . PHE A 1 92 ? -4.002 -14.252 13.307 1.00 95.19 92 PHE A N 1
ATOM 747 C CA . PHE A 1 92 ? -2.927 -13.535 12.613 1.00 95.19 92 PHE A CA 1
ATOM 748 C C . PHE A 1 92 ? -2.499 -14.240 11.326 1.00 95.19 92 PHE A C 1
ATOM 750 O O . PHE A 1 92 ? -2.247 -13.588 10.316 1.00 95.19 92 PHE A O 1
ATOM 757 N N . PHE A 1 93 ? -2.445 -15.574 11.344 1.00 96.62 93 PHE A N 1
ATOM 758 C CA . PHE A 1 93 ? -2.087 -16.355 10.165 1.00 96.62 93 PHE A CA 1
ATOM 759 C C . PHE A 1 93 ? -3.076 -16.140 9.012 1.00 96.62 93 PHE A C 1
ATOM 761 O O . PHE A 1 93 ? -2.647 -15.896 7.885 1.00 96.62 93 PHE A O 1
ATOM 768 N N . TYR A 1 94 ? -4.385 -16.163 9.280 1.00 97.31 94 TYR A N 1
ATOM 769 C CA . TYR A 1 94 ? -5.410 -15.903 8.265 1.00 97.31 94 TYR A CA 1
ATOM 770 C C . TYR A 1 94 ? -5.377 -14.444 7.802 1.00 97.31 94 TYR A C 1
ATOM 772 O O . TYR A 1 94 ? -5.357 -14.187 6.599 1.00 97.31 94 TYR A O 1
ATOM 780 N N . ALA A 1 95 ? -5.263 -13.501 8.748 1.00 97.00 95 ALA A N 1
ATOM 781 C CA . ALA A 1 95 ? -5.073 -12.071 8.491 1.00 97.00 95 ALA A CA 1
ATOM 782 C C . ALA A 1 95 ? -3.879 -11.787 7.575 1.00 97.00 95 ALA A C 1
ATOM 784 O O . ALA A 1 95 ? -3.962 -10.919 6.712 1.00 97.00 95 ALA A O 1
ATOM 785 N N . ALA A 1 96 ? -2.778 -12.517 7.735 1.00 97.56 96 ALA A N 1
ATOM 786 C CA . ALA A 1 96 ? -1.589 -12.347 6.915 1.00 97.56 96 ALA A CA 1
ATOM 787 C C . ALA A 1 96 ? -1.701 -13.045 5.550 1.00 97.56 96 ALA A C 1
ATOM 789 O O . ALA A 1 96 ? -1.281 -12.483 4.542 1.00 97.56 96 ALA A O 1
ATOM 790 N N . SER A 1 97 ? -2.239 -14.267 5.508 1.00 97.88 97 SER A N 1
ATOM 791 C CA . SER A 1 97 ? -2.149 -15.137 4.329 1.00 97.88 97 SER A CA 1
ATOM 792 C C . SER A 1 97 ? -3.288 -14.960 3.326 1.00 97.88 97 SER A C 1
ATOM 794 O O . SER A 1 97 ? -3.008 -14.864 2.133 1.00 97.88 97 SER A O 1
ATOM 796 N N . LEU A 1 98 ? -4.553 -14.884 3.760 1.00 98.12 98 LEU A N 1
ATOM 797 C CA . LEU A 1 98 ? -5.693 -14.913 2.832 1.00 98.12 98 LEU A CA 1
ATOM 798 C C . LEU A 1 98 ? -5.789 -13.637 1.976 1.00 98.12 98 LEU A C 1
ATOM 800 O O . LEU A 1 98 ? -5.871 -13.760 0.749 1.00 98.12 98 LEU A O 1
ATOM 804 N N . PRO A 1 99 ? -5.698 -12.414 2.544 1.00 97.88 99 PRO A N 1
ATOM 805 C CA . PRO A 1 99 ? -5.728 -11.198 1.732 1.00 97.88 99 PRO A CA 1
ATOM 806 C C . PRO A 1 99 ? -4.486 -11.046 0.849 1.00 97.88 99 PRO A C 1
ATOM 808 O O . PRO A 1 99 ? -4.581 -10.539 -0.271 1.00 97.88 99 PRO A O 1
ATOM 811 N N . LEU A 1 100 ? -3.328 -11.522 1.322 1.00 98.25 100 LEU A N 1
ATOM 812 C CA . LEU A 1 100 ? -2.106 -11.544 0.525 1.00 98.25 100 LEU A CA 1
ATOM 813 C C . LEU A 1 100 ? -2.243 -12.495 -0.664 1.00 98.25 100 LEU A C 1
ATOM 815 O O . LEU A 1 100 ? -1.951 -12.090 -1.782 1.00 98.25 100 LEU A O 1
ATOM 819 N N . PHE A 1 101 ? -2.742 -13.714 -0.456 1.00 98.31 101 PHE A N 1
ATOM 820 C CA . PHE A 1 101 ? -2.984 -14.677 -1.531 1.00 98.31 101 PHE A CA 1
ATOM 821 C C . PHE A 1 101 ? -3.944 -14.121 -2.586 1.00 98.31 101 PHE A C 1
ATOM 823 O O . PHE A 1 101 ? -3.639 -14.144 -3.774 1.00 98.31 101 PHE A O 1
ATOM 830 N N . MET A 1 102 ? -5.060 -13.537 -2.151 1.00 97.38 102 MET A N 1
ATOM 831 C CA . MET A 1 102 ? -6.002 -12.863 -3.042 1.00 97.38 102 MET A CA 1
ATOM 832 C C . MET A 1 102 ? -5.330 -11.748 -3.858 1.00 97.38 102 MET A C 1
ATOM 834 O O . MET A 1 102 ? -5.570 -11.621 -5.057 1.00 97.38 102 MET A O 1
ATOM 838 N N . THR A 1 103 ? -4.455 -10.962 -3.227 1.00 97.25 103 THR A N 1
ATOM 839 C CA . THR A 1 103 ? -3.686 -9.917 -3.918 1.00 97.25 103 THR A CA 1
ATOM 840 C C . THR A 1 103 ? -2.685 -10.527 -4.901 1.00 97.25 103 THR A C 1
ATOM 842 O O . THR A 1 103 ? -2.572 -10.050 -6.022 1.00 97.25 103 THR A O 1
ATOM 845 N N . ILE A 1 104 ? -2.017 -11.630 -4.557 1.00 97.69 104 ILE A N 1
ATOM 846 C CA . ILE A 1 104 ? -1.147 -12.368 -5.486 1.00 97.69 104 ILE A CA 1
ATOM 847 C C . ILE A 1 104 ? -1.940 -12.840 -6.713 1.00 97.69 104 ILE A C 1
ATOM 849 O O . ILE A 1 104 ? -1.447 -12.698 -7.832 1.00 97.69 104 ILE A O 1
ATOM 853 N N . CYS A 1 105 ? -3.175 -13.330 -6.534 1.00 97.81 105 CYS A N 1
ATOM 854 C CA . CYS A 1 105 ? -4.048 -13.695 -7.651 1.00 97.81 105 CYS A CA 1
ATOM 855 C C . CYS A 1 105 ? -4.284 -12.511 -8.597 1.00 97.81 105 CYS A C 1
ATOM 857 O O . CYS A 1 105 ? -4.127 -12.664 -9.804 1.00 97.81 105 CYS A O 1
ATOM 859 N N . LEU A 1 106 ? -4.581 -11.318 -8.070 1.00 96.69 106 LEU A N 1
ATOM 860 C CA . LEU A 1 106 ? -4.762 -10.114 -8.893 1.00 96.69 106 LEU A CA 1
ATOM 861 C C . LEU A 1 106 ? -3.522 -9.794 -9.748 1.00 96.69 106 LEU A C 1
ATOM 863 O O . LEU A 1 106 ? -3.649 -9.324 -10.876 1.00 96.69 106 LEU A O 1
ATOM 867 N N . PHE A 1 107 ? -2.328 -10.077 -9.226 1.00 96.31 107 PHE A N 1
ATOM 868 C CA . PHE A 1 107 ? -1.049 -9.780 -9.871 1.00 96.31 107 PHE A CA 1
ATOM 869 C C . PHE A 1 107 ? -0.492 -10.927 -10.730 1.00 96.31 107 PHE A C 1
ATOM 871 O O . PHE A 1 107 ? 0.654 -10.839 -11.171 1.00 96.31 107 PHE A O 1
ATOM 878 N N . LEU A 1 108 ? -1.270 -11.974 -11.039 1.00 97.25 108 LEU A N 1
ATOM 879 C CA . LEU A 1 108 ? -0.795 -13.080 -11.885 1.00 97.25 108 LEU A CA 1
ATOM 880 C C . LEU A 1 108 ? -0.249 -12.610 -13.242 1.00 97.25 108 LEU A C 1
ATOM 882 O O . LEU A 1 108 ? 0.799 -13.092 -13.663 1.00 97.25 108 LEU A O 1
ATOM 886 N N . GLY A 1 109 ? -0.893 -11.643 -13.905 1.00 95.56 109 GLY A N 1
ATOM 887 C CA . GLY A 1 109 ? -0.390 -11.051 -15.154 1.00 95.56 109 GLY A CA 1
ATOM 888 C C . GLY A 1 109 ? 1.010 -10.426 -15.003 1.00 95.56 109 GLY A C 1
ATOM 889 O O . GLY A 1 109 ? 1.952 -10.910 -15.634 1.00 95.56 109 GLY A O 1
ATOM 890 N N . PRO A 1 110 ? 1.183 -9.400 -14.143 1.00 94.00 110 PRO A N 1
ATOM 891 C CA . PRO A 1 110 ? 2.491 -8.810 -13.842 1.00 94.00 110 PRO A CA 1
ATOM 892 C C . PRO A 1 110 ? 3.555 -9.815 -13.384 1.00 94.00 110 PRO A C 1
ATOM 894 O O . PRO A 1 110 ? 4.690 -9.746 -13.842 1.00 94.00 110 PRO A O 1
ATOM 897 N N . LEU A 1 111 ? 3.200 -10.782 -12.531 1.00 95.19 111 LEU A N 1
ATOM 898 C CA . LEU A 1 111 ? 4.122 -11.837 -12.093 1.00 95.19 111 LEU A CA 1
ATOM 899 C C . LEU A 1 111 ? 4.562 -12.732 -13.257 1.00 95.19 111 LEU A C 1
ATOM 901 O O . LEU A 1 111 ? 5.719 -13.134 -13.328 1.00 95.19 111 LEU A O 1
ATOM 905 N N . THR A 1 112 ? 3.658 -13.030 -14.188 1.00 95.31 112 THR A N 1
ATOM 906 C CA . THR A 1 112 ? 3.981 -13.811 -15.389 1.00 95.31 112 THR A CA 1
ATOM 907 C C . THR A 1 112 ? 4.956 -13.044 -16.283 1.00 95.31 112 THR A C 1
ATOM 909 O O . THR A 1 112 ? 5.952 -13.611 -16.727 1.00 95.31 112 THR A O 1
ATOM 912 N N . MET A 1 113 ? 4.722 -11.744 -16.492 1.00 93.31 113 MET A N 1
ATOM 913 C CA . MET A 1 113 ? 5.650 -10.867 -17.217 1.00 93.31 113 MET A CA 1
ATOM 914 C C . MET A 1 113 ? 7.028 -10.837 -16.538 1.00 93.31 113 MET A C 1
ATOM 916 O O . MET A 1 113 ? 8.034 -11.117 -17.179 1.00 93.31 113 MET A O 1
ATOM 920 N N . MET A 1 114 ? 7.056 -10.638 -15.218 1.00 91.50 114 MET A N 1
ATOM 921 C CA . MET A 1 114 ? 8.259 -10.653 -14.380 1.00 91.50 114 MET A CA 1
ATOM 922 C C . MET A 1 114 ? 9.070 -11.957 -14.548 1.00 91.50 114 MET A C 1
ATOM 924 O O . MET A 1 114 ? 10.296 -11.926 -14.650 1.00 91.50 114 MET A O 1
ATOM 928 N N . ILE A 1 115 ? 8.399 -13.112 -14.622 1.00 93.06 115 ILE A N 1
ATOM 929 C CA . ILE A 1 115 ? 9.046 -14.413 -14.848 1.00 93.06 115 ILE A CA 1
ATOM 930 C C . ILE A 1 115 ? 9.666 -14.493 -16.248 1.00 93.06 115 ILE A C 1
ATOM 932 O O . ILE A 1 115 ? 10.824 -14.900 -16.370 1.00 93.06 115 ILE A O 1
ATOM 936 N N . PHE A 1 116 ? 8.932 -14.105 -17.294 1.00 93.94 116 PHE A N 1
ATOM 937 C CA . PHE A 1 116 ? 9.449 -14.140 -18.664 1.00 93.94 116 PHE A CA 1
ATOM 938 C C . PHE A 1 116 ? 10.609 -13.162 -18.870 1.00 93.94 116 PHE A C 1
ATOM 940 O O . PHE A 1 116 ? 11.621 -13.531 -19.465 1.00 93.94 116 PHE A O 1
ATOM 947 N N . ASP A 1 117 ? 10.524 -11.958 -18.310 1.00 91.56 117 ASP A N 1
ATOM 948 C CA . ASP A 1 117 ? 11.603 -10.971 -18.364 1.00 91.56 117 ASP A CA 1
ATOM 949 C C . ASP A 1 117 ? 12.871 -11.476 -17.669 1.00 91.56 117 ASP A C 1
ATOM 951 O O . ASP A 1 117 ? 13.984 -11.294 -18.173 1.00 91.56 117 ASP A O 1
ATOM 955 N N . PHE A 1 118 ? 12.729 -12.170 -16.538 1.00 92.00 118 PHE A N 1
ATOM 956 C CA . PHE A 1 118 ? 13.863 -12.794 -15.866 1.00 92.00 118 PHE A CA 1
ATOM 957 C C . PHE A 1 118 ? 14.476 -13.938 -16.689 1.00 92.00 118 PHE A C 1
ATOM 959 O O . PHE A 1 118 ? 15.702 -14.044 -16.777 1.00 92.00 118 PHE A O 1
ATOM 966 N N . GLN A 1 119 ? 13.655 -14.771 -17.333 1.00 92.75 119 GLN A N 1
ATOM 967 C CA . GLN A 1 119 ? 14.138 -15.828 -18.230 1.00 92.75 119 GLN A CA 1
ATOM 968 C C . GLN A 1 119 ? 14.898 -15.245 -19.428 1.00 92.75 119 GLN A C 1
ATOM 970 O O . GLN A 1 119 ? 16.013 -15.682 -19.722 1.00 92.75 119 GLN A O 1
ATOM 975 N N . ASN A 1 120 ? 14.346 -14.206 -20.059 1.00 91.31 120 ASN A N 1
ATOM 976 C CA . ASN A 1 120 ? 14.990 -13.481 -21.152 1.00 91.31 120 ASN A CA 1
ATOM 977 C C . ASN A 1 120 ? 16.316 -12.858 -20.698 1.00 91.31 120 ASN A C 1
ATOM 979 O O . ASN A 1 120 ? 17.326 -12.973 -21.391 1.00 91.31 120 ASN A O 1
ATOM 983 N N . TYR A 1 121 ? 16.351 -12.262 -19.503 1.00 90.31 121 TYR A N 1
ATOM 984 C CA . TYR A 1 121 ? 17.577 -11.726 -18.914 1.00 90.31 121 TYR A CA 1
ATOM 985 C C . TYR A 1 121 ? 18.676 -12.788 -18.784 1.00 90.31 121 TYR A C 1
ATOM 987 O O . TYR A 1 121 ? 19.821 -12.525 -19.164 1.00 90.31 121 TYR A O 1
ATOM 995 N N . LEU A 1 122 ? 18.346 -13.974 -18.260 1.00 93.44 122 LEU A N 1
ATOM 996 C CA . LEU A 1 122 ? 19.302 -15.076 -18.127 1.00 93.44 122 LEU A CA 1
ATOM 997 C C . LEU A 1 122 ? 19.818 -15.534 -19.496 1.00 93.44 122 LEU A C 1
ATOM 999 O O . LEU A 1 122 ? 21.029 -15.675 -19.670 1.00 93.44 122 LEU A O 1
ATOM 1003 N N . PHE A 1 123 ? 18.914 -15.686 -20.467 1.00 93.00 123 PHE A N 1
ATOM 1004 C CA . PHE A 1 123 ? 19.241 -16.113 -21.825 1.00 93.00 123 PHE A CA 1
ATOM 1005 C C . PHE A 1 123 ? 20.176 -15.125 -22.537 1.00 93.00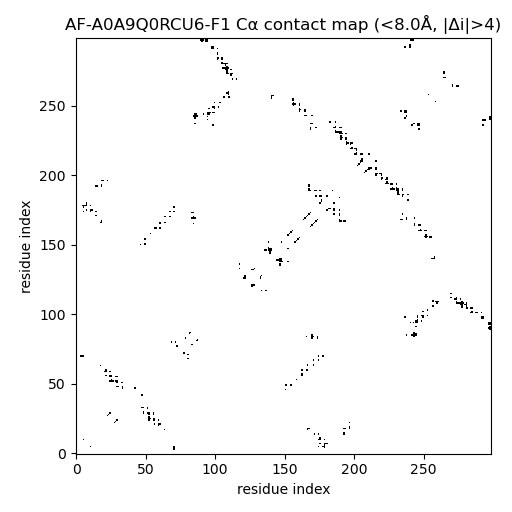 123 PHE A C 1
ATOM 1007 O O . PHE A 1 123 ? 21.285 -15.497 -22.918 1.00 93.00 123 PHE A O 1
ATOM 1014 N N . PHE A 1 124 ? 19.782 -13.851 -22.653 1.00 91.62 124 PHE A N 1
ATOM 1015 C CA . PHE A 1 124 ? 20.562 -12.834 -23.372 1.00 91.62 124 PHE A CA 1
ATOM 1016 C C . PHE A 1 124 ? 21.852 -12.433 -22.652 1.00 91.62 124 PHE A C 1
ATOM 1018 O O . PHE A 1 124 ? 22.812 -12.018 -23.295 1.00 91.62 124 PHE A O 1
ATOM 1025 N N . SER A 1 125 ? 21.902 -12.563 -21.323 1.00 90.44 125 SER A N 1
ATOM 1026 C CA . SER A 1 125 ? 23.128 -12.298 -20.557 1.00 90.44 125 SER A CA 1
ATOM 1027 C C . SER A 1 125 ? 24.064 -13.508 -20.478 1.00 90.44 125 SER A C 1
ATOM 1029 O O . SER A 1 125 ? 25.092 -13.410 -19.808 1.00 90.44 125 SER A O 1
ATOM 1031 N N . HIS A 1 126 ? 23.703 -14.646 -21.088 1.00 92.62 126 HIS A N 1
ATOM 1032 C CA . HIS A 1 126 ? 24.406 -15.927 -20.957 1.00 92.62 126 HIS A CA 1
ATOM 1033 C C . HIS A 1 126 ? 24.690 -16.308 -19.491 1.00 92.62 126 HIS A C 1
ATOM 1035 O O . HIS A 1 126 ? 25.772 -16.785 -19.145 1.00 92.62 126 HIS A O 1
ATOM 1041 N N . LYS A 1 127 ? 23.720 -16.057 -18.602 1.00 91.50 127 LYS A N 1
ATOM 1042 C CA . LYS A 1 127 ? 23.822 -16.355 -17.169 1.00 91.50 127 LYS A CA 1
ATOM 1043 C C . LYS A 1 127 ? 22.993 -17.579 -16.820 1.00 91.50 127 LYS A C 1
ATOM 1045 O O . LYS A 1 127 ? 21.848 -17.705 -17.235 1.00 91.50 127 LYS A O 1
ATOM 1050 N N . ASN A 1 128 ? 23.542 -18.431 -15.962 1.00 92.62 128 ASN A N 1
ATOM 1051 C CA . ASN A 1 128 ? 22.780 -19.523 -15.367 1.00 92.62 128 ASN A CA 1
ATOM 1052 C C . ASN A 1 128 ? 21.873 -19.011 -14.247 1.00 92.62 128 ASN A C 1
ATOM 1054 O O . ASN A 1 128 ? 22.188 -18.029 -13.567 1.00 92.62 128 ASN A O 1
ATOM 1058 N N . PHE A 1 129 ? 20.774 -19.726 -14.017 1.00 94.00 129 PHE A N 1
ATOM 1059 C CA . PHE A 1 129 ? 19.943 -19.493 -12.846 1.00 94.00 129 PHE A CA 1
ATOM 1060 C C . PHE A 1 129 ? 20.739 -19.797 -11.571 1.00 94.00 129 PHE A C 1
ATOM 1062 O O . PHE A 1 129 ? 21.135 -20.931 -11.310 1.00 94.00 129 PHE A O 1
ATOM 1069 N N . THR A 1 130 ? 20.955 -18.767 -10.762 1.00 94.75 130 THR A N 1
ATOM 1070 C CA . THR A 1 130 ? 21.512 -18.867 -9.413 1.00 94.75 130 THR A CA 1
ATOM 1071 C C . THR A 1 130 ? 20.715 -17.979 -8.462 1.00 94.75 130 THR A C 1
ATOM 1073 O O . THR A 1 130 ? 20.058 -17.019 -8.876 1.00 94.75 130 THR A O 1
ATOM 1076 N N . PHE A 1 131 ? 20.823 -18.237 -7.158 1.00 90.38 131 PHE A N 1
ATOM 1077 C CA . PHE A 1 131 ? 20.217 -17.358 -6.157 1.00 90.38 131 PHE A CA 1
ATOM 1078 C C . PHE A 1 131 ? 20.746 -15.917 -6.262 1.00 90.38 131 PHE A C 1
ATOM 1080 O O . PHE A 1 131 ? 19.991 -14.960 -6.125 1.00 90.38 131 PHE A O 1
ATOM 1087 N N . GLN A 1 132 ? 22.030 -15.739 -6.585 1.00 91.00 132 GLN A N 1
ATOM 1088 C CA . GLN A 1 132 ? 22.638 -14.416 -6.736 1.00 91.00 132 GLN A CA 1
ATOM 1089 C C . GLN A 1 132 ? 22.093 -13.655 -7.949 1.00 91.00 132 GLN A C 1
ATOM 1091 O O . GLN A 1 132 ? 21.802 -12.466 -7.835 1.00 91.00 132 GLN A O 1
ATOM 1096 N N . THR A 1 133 ? 21.919 -14.323 -9.095 1.00 90.50 133 THR A N 1
ATOM 1097 C CA . THR A 1 133 ? 21.329 -13.697 -10.290 1.00 90.50 133 THR A CA 1
ATOM 1098 C C . THR A 1 133 ? 19.869 -13.336 -10.070 1.00 90.50 133 THR A C 1
ATOM 1100 O O . THR A 1 133 ? 19.448 -12.270 -10.512 1.00 90.50 133 THR A O 1
ATOM 1103 N N . LEU A 1 134 ? 19.122 -14.176 -9.344 1.00 89.75 134 LEU A N 1
ATOM 1104 C CA . LEU A 1 134 ? 17.746 -13.879 -8.960 1.00 89.75 134 LEU A CA 1
ATOM 1105 C C . LEU A 1 134 ? 17.690 -12.648 -8.051 1.00 89.75 134 LEU A C 1
ATOM 1107 O O . LEU A 1 134 ? 17.007 -11.689 -8.379 1.00 89.75 134 LEU A O 1
ATOM 1111 N N . ILE A 1 135 ? 18.455 -12.623 -6.955 1.00 88.38 135 ILE A N 1
ATOM 1112 C CA . ILE A 1 135 ? 18.488 -11.468 -6.046 1.00 88.38 135 ILE A CA 1
ATOM 1113 C C . ILE A 1 135 ? 18.929 -10.200 -6.779 1.00 88.38 135 ILE A C 1
ATOM 1115 O O . ILE A 1 135 ? 18.347 -9.143 -6.565 1.00 88.38 135 ILE A O 1
ATOM 1119 N N . PHE A 1 136 ? 19.930 -10.281 -7.655 1.00 88.25 136 PHE A N 1
ATOM 1120 C CA . PHE A 1 136 ? 20.361 -9.134 -8.452 1.00 88.25 136 PHE A CA 1
ATOM 1121 C C . PHE A 1 136 ? 19.235 -8.590 -9.338 1.00 88.25 136 PHE A C 1
ATOM 1123 O O . PHE A 1 136 ? 19.046 -7.377 -9.397 1.00 88.25 136 PHE A O 1
ATOM 1130 N N . TRP A 1 137 ? 18.492 -9.477 -9.999 1.00 87.94 137 TRP A N 1
ATOM 1131 C CA . TRP A 1 137 ? 17.377 -9.105 -10.862 1.00 87.94 137 TRP A CA 1
ATOM 1132 C C . TRP A 1 137 ? 16.203 -8.533 -10.060 1.00 87.94 137 TRP A C 1
ATOM 1134 O O . TRP A 1 137 ? 15.717 -7.458 -10.379 1.00 87.94 137 TRP A O 1
ATOM 1144 N N . LEU A 1 138 ? 15.845 -9.163 -8.938 1.00 88.06 138 LEU A N 1
ATOM 1145 C CA . LEU A 1 138 ? 14.798 -8.690 -8.025 1.00 88.06 138 LEU A CA 1
ATOM 1146 C C . LEU A 1 138 ? 15.092 -7.314 -7.413 1.00 88.06 138 LEU A C 1
ATOM 1148 O O . LEU A 1 138 ? 14.176 -6.623 -6.977 1.00 88.06 138 LEU A O 1
ATOM 1152 N N . LYS A 1 139 ? 16.363 -6.899 -7.361 1.00 87.69 139 LYS A N 1
ATOM 1153 C CA . LYS A 1 139 ? 16.736 -5.543 -6.938 1.00 87.69 139 LYS A CA 1
ATOM 1154 C C . LYS A 1 139 ? 16.517 -4.487 -8.020 1.00 87.69 139 LYS A C 1
ATOM 1156 O O . LYS A 1 139 ? 16.707 -3.316 -7.715 1.00 87.69 139 LYS A O 1
ATOM 1161 N N . LYS A 1 140 ? 16.154 -4.854 -9.249 1.00 83.56 140 LYS A N 1
ATOM 1162 C CA . LYS A 1 140 ? 15.828 -3.928 -10.339 1.00 83.56 140 LYS A CA 1
ATOM 1163 C C . LYS A 1 140 ? 14.311 -3.894 -10.542 1.00 83.56 140 LYS A C 1
ATOM 1165 O O . LYS A 1 140 ? 13.784 -4.746 -11.252 1.00 83.56 140 LYS A O 1
ATOM 1170 N N . PRO A 1 141 ? 13.581 -2.971 -9.905 1.00 68.31 141 PRO A N 1
ATOM 1171 C CA . PRO A 1 141 ? 12.155 -2.864 -10.154 1.00 68.31 141 PRO A CA 1
ATOM 1172 C C . PRO A 1 141 ? 11.897 -2.262 -11.536 1.00 68.31 141 PRO A C 1
ATOM 1174 O O . PRO A 1 141 ? 12.425 -1.203 -11.879 1.00 68.31 141 PRO A O 1
ATOM 1177 N N . GLY A 1 142 ? 11.051 -2.933 -12.316 1.00 65.25 142 GLY A N 1
ATOM 1178 C CA . GLY A 1 142 ? 10.627 -2.472 -13.637 1.00 65.25 142 GLY A CA 1
ATOM 1179 C C . GLY A 1 142 ? 11.790 -2.220 -14.604 1.00 65.25 142 GLY A C 1
ATOM 1180 O O . GLY A 1 142 ? 12.728 -3.008 -14.685 1.00 65.25 142 GLY A O 1
ATOM 1181 N N . ASN A 1 143 ? 11.730 -1.099 -15.329 1.00 56.47 143 ASN A N 1
ATOM 1182 C CA . ASN A 1 143 ? 12.700 -0.719 -16.368 1.00 56.47 143 ASN A CA 1
ATOM 1183 C C . ASN A 1 143 ? 13.965 -0.021 -15.822 1.00 56.47 143 ASN A C 1
ATOM 1185 O O . ASN A 1 143 ? 14.675 0.657 -16.569 1.00 56.47 143 ASN A O 1
ATOM 1189 N N . GLU A 1 144 ? 14.258 -0.131 -14.522 1.00 65.00 144 GLU A N 1
ATOM 1190 C CA . GLU A 1 144 ? 15.452 0.488 -13.945 1.00 65.00 144 GLU A CA 1
ATOM 1191 C C . GLU A 1 144 ? 16.736 -0.248 -14.373 1.00 65.00 144 GLU A C 1
ATOM 1193 O O . GLU A 1 144 ? 16.936 -1.441 -14.138 1.00 65.00 144 GLU A O 1
ATOM 1198 N N . TYR A 1 145 ? 17.677 0.497 -14.962 1.00 62.56 145 TYR A N 1
ATOM 1199 C CA . TYR A 1 145 ? 18.975 -0.044 -15.379 1.00 62.56 145 TYR A CA 1
ATOM 1200 C C . TYR A 1 145 ? 19.840 -0.502 -14.192 1.00 62.56 145 TYR A C 1
ATOM 1202 O O . TYR A 1 145 ? 20.622 -1.456 -14.318 1.00 62.56 145 TYR A O 1
ATOM 1210 N N . LEU A 1 146 ? 19.699 0.158 -13.037 1.00 75.81 146 LEU A N 1
ATOM 1211 C CA . LEU A 1 146 ? 20.530 -0.035 -11.849 1.00 75.81 146 LEU A CA 1
ATOM 1212 C C . LEU A 1 146 ? 19.758 -0.734 -10.722 1.00 75.81 146 LEU A C 1
ATOM 1214 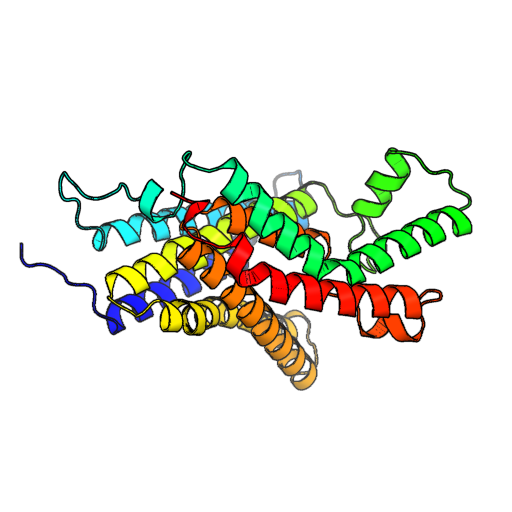O O . LEU A 1 146 ? 18.587 -0.440 -10.514 1.00 75.81 146 LEU A O 1
ATOM 1218 N N . PRO A 1 147 ? 20.408 -1.639 -9.968 1.00 83.94 147 PRO A N 1
ATOM 1219 C CA . PRO A 1 147 ? 19.787 -2.263 -8.811 1.00 83.94 147 PRO A CA 1
ATOM 1220 C C . PRO A 1 147 ? 19.612 -1.252 -7.674 1.00 83.94 147 PRO A C 1
ATOM 1222 O O . PRO A 1 147 ? 20.522 -0.480 -7.358 1.00 83.94 147 PRO A O 1
ATOM 1225 N N . GLN A 1 148 ? 18.472 -1.327 -6.999 1.00 85.38 148 GLN A N 1
ATOM 1226 C CA . GLN A 1 148 ? 18.194 -0.554 -5.805 1.00 85.38 148 GLN A CA 1
ATOM 1227 C C . GLN A 1 148 ? 19.137 -0.926 -4.660 1.00 85.38 148 GLN A C 1
ATOM 1229 O O . GLN A 1 148 ? 19.494 -2.084 -4.410 1.00 85.38 148 GLN A O 1
ATOM 1234 N N . THR A 1 149 ? 19.513 0.098 -3.908 1.00 88.50 149 THR A N 1
ATOM 1235 C CA . THR A 1 149 ? 20.236 -0.035 -2.649 1.00 88.50 149 THR A CA 1
ATOM 1236 C C . THR A 1 149 ? 19.341 -0.657 -1.576 1.00 88.50 149 THR A C 1
ATOM 1238 O O . THR A 1 149 ? 18.120 -0.493 -1.574 1.00 88.50 149 THR A O 1
ATOM 1241 N N . ASN A 1 150 ? 19.946 -1.311 -0.581 1.00 89.69 150 ASN A N 1
ATOM 1242 C CA . ASN A 1 150 ? 19.188 -1.933 0.512 1.00 89.69 150 ASN A CA 1
ATOM 1243 C C . ASN A 1 150 ? 18.293 -0.929 1.268 1.00 89.69 150 ASN A C 1
ATOM 1245 O O . ASN A 1 150 ? 17.234 -1.308 1.754 1.00 89.69 150 ASN A O 1
ATOM 1249 N N . ILE A 1 151 ? 18.688 0.350 1.351 1.00 88.62 151 ILE A N 1
ATOM 1250 C CA . ILE A 1 151 ? 17.882 1.380 2.021 1.00 88.62 151 ILE A CA 1
ATOM 1251 C C . ILE A 1 151 ? 16.662 1.804 1.188 1.00 88.62 151 ILE A C 1
ATOM 1253 O O . ILE A 1 151 ? 15.609 2.068 1.763 1.00 88.62 151 ILE A O 1
ATOM 1257 N N . GLN A 1 152 ? 16.767 1.827 -0.146 1.00 89.31 152 GLN A N 1
ATOM 1258 C CA . GLN A 1 152 ? 15.622 2.068 -1.032 1.00 89.31 152 GLN A CA 1
ATOM 1259 C C . GLN A 1 152 ? 14.631 0.900 -0.965 1.00 89.31 152 GLN A C 1
ATOM 1261 O O . GLN A 1 152 ? 13.436 1.131 -0.809 1.00 89.31 152 GLN A O 1
ATOM 1266 N N . ILE A 1 153 ? 15.126 -0.342 -0.978 1.00 91.19 153 ILE A N 1
ATOM 1267 C CA . ILE A 1 153 ? 14.286 -1.541 -0.831 1.00 91.19 153 ILE A CA 1
ATOM 1268 C C . ILE A 1 153 ? 13.571 -1.522 0.523 1.00 91.19 153 ILE A C 1
ATOM 1270 O O . ILE A 1 153 ? 12.357 -1.688 0.585 1.00 91.19 153 ILE A O 1
ATOM 1274 N N . PHE A 1 154 ? 14.296 -1.244 1.611 1.00 93.62 154 PHE A N 1
ATOM 1275 C CA . PHE A 1 154 ? 13.702 -1.133 2.944 1.00 93.62 154 PHE A CA 1
ATOM 1276 C C . PHE A 1 154 ? 12.664 -0.003 3.031 1.00 93.62 154 PHE A C 1
ATOM 1278 O O . PHE A 1 154 ? 11.603 -0.177 3.630 1.00 93.62 154 PHE A O 1
ATOM 1285 N N . ARG A 1 155 ? 12.924 1.143 2.386 1.00 92.19 155 ARG A N 1
ATOM 1286 C CA . ARG A 1 155 ? 11.937 2.222 2.255 1.00 92.19 155 ARG A CA 1
ATOM 1287 C C . ARG A 1 155 ? 10.666 1.717 1.571 1.00 92.19 155 ARG A C 1
ATOM 1289 O O . ARG A 1 155 ? 9.589 1.912 2.116 1.00 92.19 155 ARG A O 1
ATOM 1296 N N . ASN A 1 156 ? 10.804 1.104 0.397 1.00 92.25 156 ASN A N 1
ATOM 1297 C CA . ASN A 1 156 ? 9.685 0.747 -0.477 1.00 92.25 156 ASN A CA 1
ATOM 1298 C C . ASN A 1 156 ? 8.854 -0.418 0.071 1.00 92.25 156 ASN A C 1
ATOM 1300 O O . ASN A 1 156 ? 7.634 -0.400 -0.045 1.00 92.25 156 ASN A O 1
ATOM 1304 N N . LEU A 1 157 ? 9.504 -1.418 0.670 1.00 94.88 157 LEU A N 1
ATOM 1305 C CA . LEU A 1 157 ? 8.845 -2.657 1.091 1.00 94.88 157 LEU A CA 1
ATOM 1306 C C . LEU A 1 157 ? 8.472 -2.685 2.571 1.00 94.88 157 LEU A C 1
ATOM 1308 O O . LEU A 1 157 ? 7.662 -3.518 2.963 1.00 94.88 157 LEU A O 1
ATOM 1312 N N . VAL A 1 158 ? 9.051 -1.814 3.403 1.00 96.62 158 VAL A N 1
ATOM 1313 C CA . VAL A 1 158 ? 8.783 -1.809 4.848 1.00 96.62 158 VAL A CA 1
ATOM 1314 C C . VAL A 1 158 ? 8.288 -0.448 5.304 1.00 96.62 158 VAL A C 1
ATOM 1316 O O . VAL A 1 158 ? 7.164 -0.337 5.774 1.00 96.62 158 VAL A O 1
ATOM 1319 N N . MET A 1 159 ? 9.097 0.602 5.165 1.00 95.44 159 MET A N 1
ATOM 1320 C CA . MET A 1 159 ? 8.778 1.883 5.805 1.00 95.44 159 MET A CA 1
ATOM 1321 C C . MET A 1 159 ? 7.545 2.553 5.194 1.00 95.44 159 MET A C 1
ATOM 1323 O O . MET A 1 159 ? 6.651 2.945 5.937 1.00 95.44 159 MET A O 1
ATOM 1327 N N . ALA A 1 160 ? 7.476 2.675 3.867 1.00 93.38 160 ALA A N 1
ATOM 1328 C CA . ALA A 1 160 ? 6.331 3.292 3.200 1.00 93.38 160 ALA A CA 1
ATOM 1329 C C . ALA A 1 160 ? 5.026 2.519 3.489 1.00 93.38 160 ALA A C 1
ATOM 1331 O O . ALA A 1 160 ? 4.129 3.124 4.076 1.00 93.38 160 ALA A O 1
ATOM 1332 N N . PRO A 1 161 ? 4.946 1.190 3.258 1.00 97.06 161 PRO A N 1
ATOM 1333 C CA . PRO A 1 161 ? 3.797 0.382 3.665 1.00 97.06 161 PRO A CA 1
ATOM 1334 C C . PRO A 1 161 ? 3.404 0.556 5.131 1.00 97.06 161 PRO A C 1
ATOM 1336 O O . PRO A 1 161 ? 2.242 0.805 5.440 1.00 97.06 161 PRO A O 1
ATOM 1339 N N . LEU A 1 162 ? 4.371 0.473 6.050 1.00 97.62 162 LEU A N 1
ATOM 1340 C CA . LEU A 1 162 ? 4.105 0.550 7.483 1.00 97.62 162 LEU A CA 1
ATOM 1341 C C . LEU A 1 162 ? 3.461 1.884 7.865 1.00 97.62 162 LEU A C 1
ATOM 1343 O O . LEU A 1 162 ? 2.414 1.895 8.507 1.00 97.62 162 LEU A O 1
ATOM 1347 N N . PHE A 1 163 ? 4.079 3.004 7.491 1.00 96.75 163 PHE A N 1
ATOM 1348 C CA . PHE A 1 163 ? 3.628 4.317 7.946 1.00 96.75 163 PHE A CA 1
ATOM 1349 C C . PHE A 1 163 ? 2.403 4.815 7.181 1.00 96.75 163 PHE A C 1
ATOM 1351 O O . PHE A 1 163 ? 1.510 5.402 7.791 1.00 96.75 163 PHE A O 1
ATOM 1358 N N . GLU A 1 164 ? 2.305 4.546 5.880 1.00 96.31 164 GLU A N 1
ATOM 1359 C CA . GLU A 1 164 ? 1.140 4.954 5.096 1.00 96.31 164 GLU A CA 1
ATOM 1360 C C . GLU A 1 164 ? -0.120 4.177 5.491 1.00 96.31 164 GLU A C 1
ATOM 1362 O O . GLU A 1 164 ? -1.186 4.772 5.659 1.00 96.31 164 GLU A O 1
ATOM 1367 N N . GLU A 1 165 ? -0.031 2.859 5.687 1.00 97.69 165 GLU A N 1
ATOM 1368 C CA . GLU A 1 165 ? -1.190 2.076 6.127 1.00 97.69 165 GLU A CA 1
ATOM 1369 C C . GLU A 1 165 ? -1.578 2.439 7.569 1.00 97.69 165 GLU A C 1
ATOM 1371 O O . GLU A 1 165 ? -2.761 2.595 7.875 1.00 97.69 165 GLU A O 1
ATOM 1376 N N . LEU A 1 166 ? -0.601 2.664 8.454 1.00 96.94 166 LEU A N 1
ATOM 1377 C CA . LEU A 1 166 ? -0.871 2.986 9.857 1.00 96.94 166 LEU A CA 1
ATOM 1378 C C . LEU A 1 166 ? -1.560 4.349 10.011 1.00 96.94 166 LEU A C 1
ATOM 1380 O O . LEU A 1 166 ? -2.499 4.488 10.794 1.00 96.94 166 LEU A O 1
ATOM 1384 N N . VAL A 1 167 ? -1.132 5.351 9.244 1.00 96.19 167 VAL A N 1
ATOM 1385 C CA . VAL A 1 167 ? -1.716 6.697 9.290 1.00 96.19 167 VAL A CA 1
ATOM 1386 C C . VAL A 1 167 ? -3.059 6.747 8.561 1.00 96.19 167 VAL A C 1
ATOM 1388 O O . VAL A 1 167 ? -4.061 7.177 9.137 1.00 96.19 167 VAL A O 1
ATOM 1391 N N . PHE A 1 168 ? -3.108 6.293 7.307 1.00 96.38 168 PHE A N 1
ATOM 1392 C CA . PHE A 1 168 ? -4.282 6.496 6.455 1.00 96.38 168 PHE A CA 1
ATOM 1393 C C . PHE A 1 168 ? -5.361 5.427 6.606 1.00 96.38 168 PHE A C 1
ATOM 1395 O O . PHE A 1 168 ? -6.529 5.723 6.362 1.00 96.38 168 PHE A O 1
ATOM 1402 N N . ARG A 1 169 ? -5.010 4.193 6.985 1.00 96.44 169 ARG A N 1
ATOM 1403 C CA . ARG A 1 169 ? -6.002 3.128 7.169 1.00 96.44 169 ARG A CA 1
ATOM 1404 C C . ARG A 1 169 ? -6.280 2.981 8.643 1.00 96.44 169 ARG A C 1
ATOM 1406 O O . ARG A 1 169 ? -7.360 3.367 9.055 1.00 96.44 169 ARG A O 1
ATOM 1413 N N . SER A 1 170 ? -5.322 2.569 9.463 1.00 93.75 170 SER A N 1
ATOM 1414 C CA . SER A 1 170 ? -5.598 2.386 10.893 1.00 93.75 170 SER A CA 1
ATOM 1415 C C . SER A 1 170 ? -6.033 3.680 11.592 1.00 93.75 170 SER A C 1
ATOM 1417 O O . SER A 1 170 ? -7.019 3.669 12.322 1.00 93.75 170 SER A O 1
ATOM 1419 N N . GLY A 1 171 ? -5.348 4.802 11.352 1.00 95.00 171 GLY A N 1
ATOM 1420 C CA . GLY A 1 171 ? -5.646 6.081 12.007 1.00 95.00 171 GLY A CA 1
ATOM 1421 C C . GLY A 1 171 ? -6.893 6.791 11.470 1.00 95.00 171 GLY A C 1
ATOM 1422 O O . GLY A 1 171 ? -7.856 7.010 12.205 1.00 95.00 171 GLY A O 1
ATOM 1423 N N . ILE A 1 172 ? -6.896 7.159 10.185 1.00 96.00 172 ILE A N 1
ATOM 1424 C CA . ILE A 1 172 ? -7.998 7.937 9.587 1.00 96.00 172 ILE A CA 1
ATOM 1425 C C . ILE A 1 172 ? -9.321 7.150 9.562 1.00 96.00 172 ILE A C 1
ATOM 1427 O O . ILE A 1 172 ? -10.371 7.724 9.861 1.00 96.00 172 ILE A O 1
ATOM 1431 N N . ILE A 1 173 ? -9.311 5.837 9.286 1.00 96.06 173 ILE A N 1
ATOM 1432 C CA . ILE A 1 173 ? -10.554 5.042 9.345 1.00 96.06 173 ILE A CA 1
ATOM 1433 C C . ILE A 1 173 ? -11.094 4.987 10.774 1.00 96.06 173 ILE A C 1
ATOM 1435 O O . ILE A 1 173 ? -12.310 5.032 10.956 1.00 96.06 173 ILE A O 1
ATOM 1439 N N . LEU A 1 174 ? -10.230 4.934 11.793 1.00 93.81 174 LEU A N 1
ATOM 1440 C CA . LEU A 1 174 ? -10.676 4.959 13.185 1.00 93.81 174 LEU A CA 1
ATOM 1441 C C . LEU A 1 174 ? -11.428 6.257 13.516 1.00 93.81 174 LEU A C 1
ATOM 1443 O O . LEU A 1 174 ? -12.503 6.189 14.108 1.00 93.81 174 LEU A O 1
ATOM 1447 N N . LEU A 1 175 ? -10.943 7.418 13.053 1.00 94.06 175 LEU A N 1
ATOM 1448 C CA . LEU A 1 175 ? -11.663 8.695 13.191 1.00 94.06 175 LEU A CA 1
ATOM 1449 C C . LEU A 1 175 ? -13.042 8.647 12.526 1.00 94.06 175 LEU A C 1
ATOM 1451 O O . LEU A 1 175 ? -14.034 9.092 13.101 1.00 94.06 175 LEU A O 1
ATOM 1455 N N . PHE A 1 176 ? -13.128 8.080 11.323 1.00 94.94 176 PHE A N 1
ATOM 1456 C CA . PHE A 1 176 ? -14.398 7.976 10.608 1.00 94.94 176 PHE A CA 1
ATOM 1457 C C . PHE A 1 176 ? -15.376 7.025 11.308 1.00 94.94 176 PHE A C 1
ATOM 1459 O O . PHE A 1 176 ? -16.567 7.330 11.403 1.00 94.94 176 PHE A O 1
ATOM 1466 N N . LYS A 1 177 ? -14.878 5.905 11.848 1.00 92.38 177 LYS A N 1
ATOM 1467 C CA . LYS A 1 177 ? -15.672 4.966 12.651 1.00 92.38 177 LYS A CA 1
ATOM 1468 C C . LYS A 1 177 ? -16.183 5.625 13.936 1.00 92.38 177 LYS A C 1
ATOM 1470 O O . LYS A 1 177 ? -17.365 5.495 14.240 1.00 92.38 177 LYS A O 1
ATOM 1475 N N . PHE A 1 178 ? -15.346 6.383 14.646 1.00 90.75 178 PHE A N 1
ATOM 1476 C CA . PHE A 1 178 ? -15.757 7.136 15.838 1.00 90.75 178 PHE A CA 1
ATOM 1477 C C . PHE A 1 178 ? -16.780 8.235 15.544 1.00 90.75 178 PHE A C 1
ATOM 1479 O O . PHE A 1 178 ? -17.659 8.482 16.366 1.00 90.75 178 PHE A O 1
ATOM 1486 N N . ALA A 1 179 ? -16.735 8.831 14.352 1.00 92.50 179 ALA A N 1
ATOM 1487 C CA . ALA A 1 179 ? -17.765 9.755 13.885 1.00 92.50 179 ALA A CA 1
ATOM 1488 C C . ALA A 1 179 ? -19.072 9.072 13.435 1.00 92.50 179 ALA A C 1
ATOM 1490 O O . ALA A 1 179 ? -19.980 9.747 12.948 1.00 92.50 179 ALA A O 1
ATOM 1491 N N . GLY A 1 180 ? -19.179 7.743 13.563 1.00 91.62 180 GLY A N 1
ATOM 1492 C CA . GLY A 1 180 ? -20.372 6.980 13.194 1.00 91.62 180 GLY A CA 1
ATOM 149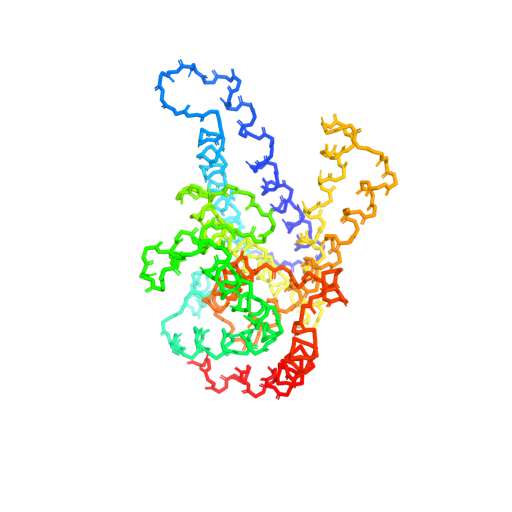3 C C . GLY A 1 180 ? -20.610 6.888 11.685 1.00 91.62 180 GLY A C 1
ATOM 1494 O O . GLY A 1 180 ? -21.740 6.662 11.249 1.00 91.62 180 GLY A O 1
ATOM 1495 N N . ILE A 1 181 ? -19.575 7.083 10.862 1.00 94.38 181 ILE A N 1
ATOM 1496 C CA . ILE A 1 181 ? -19.695 6.990 9.405 1.00 94.38 181 ILE A CA 1
ATOM 1497 C C . ILE A 1 181 ? -19.869 5.519 9.006 1.00 94.38 181 ILE A C 1
ATOM 1499 O O . ILE A 1 181 ? -19.095 4.653 9.407 1.00 94.38 181 ILE A O 1
ATOM 1503 N N . ALA A 1 182 ? -20.877 5.235 8.178 1.00 96.56 182 ALA A N 1
ATOM 1504 C CA . ALA A 1 182 ? -21.153 3.883 7.695 1.00 96.56 182 ALA A CA 1
ATOM 1505 C C . ALA A 1 182 ? -19.945 3.267 6.963 1.00 96.56 182 ALA A C 1
ATOM 1507 O O . ALA A 1 182 ? -19.298 3.931 6.154 1.00 96.56 182 ALA A O 1
ATOM 1508 N N . ASN A 1 183 ? -19.704 1.971 7.176 1.00 96.62 183 ASN A N 1
ATOM 1509 C CA . ASN A 1 183 ? -18.549 1.241 6.639 1.00 96.62 183 ASN A CA 1
ATOM 1510 C C . ASN A 1 183 ? -18.322 1.435 5.130 1.00 96.62 183 ASN A C 1
ATOM 1512 O O . ASN A 1 183 ? -17.198 1.690 4.713 1.00 96.62 183 ASN A O 1
ATOM 1516 N N . TRP A 1 184 ? -19.371 1.375 4.305 1.00 96.62 184 TRP A N 1
ATOM 1517 C CA . TRP A 1 184 ? -19.223 1.572 2.858 1.00 96.62 184 TRP A CA 1
ATOM 1518 C C . TRP A 1 184 ? -18.753 2.994 2.506 1.00 96.62 184 TRP A C 1
ATOM 1520 O O . TRP A 1 184 ? -17.943 3.166 1.601 1.00 96.62 184 TRP A O 1
ATOM 1530 N N . LYS A 1 185 ? -19.201 4.015 3.255 1.00 97.12 185 LYS A N 1
ATOM 1531 C CA . LYS A 1 185 ? -18.754 5.406 3.078 1.00 97.12 185 LYS A CA 1
ATOM 1532 C C . LYS A 1 185 ? -17.292 5.550 3.475 1.00 97.12 185 LYS A C 1
ATOM 1534 O O . LYS A 1 185 ? -16.547 6.227 2.781 1.00 97.12 185 LYS A O 1
ATOM 1539 N N . VAL A 1 186 ? -16.874 4.899 4.560 1.00 97.19 186 VAL A N 1
ATOM 1540 C CA . VAL A 1 186 ? -15.462 4.863 4.958 1.00 97.19 186 VAL A CA 1
ATOM 1541 C C . VAL A 1 186 ? -14.610 4.283 3.832 1.00 97.19 186 VAL A C 1
ATOM 1543 O O . VAL A 1 186 ? -13.670 4.942 3.403 1.00 97.19 186 VAL A O 1
ATOM 1546 N N . ILE A 1 187 ? -14.987 3.109 3.313 1.00 97.62 187 ILE A N 1
ATOM 1547 C CA . ILE A 1 187 ? -14.267 2.413 2.236 1.00 97.62 187 ILE A CA 1
ATOM 1548 C C . ILE A 1 187 ? -14.144 3.287 0.984 1.00 97.62 187 ILE A C 1
ATOM 1550 O O . ILE A 1 187 ? -13.091 3.304 0.361 1.00 97.62 187 ILE A O 1
ATOM 1554 N N . VAL A 1 188 ? -15.196 4.024 0.623 1.00 96.44 188 VAL A N 1
ATOM 1555 C CA . VAL A 1 188 ? -15.212 4.847 -0.594 1.00 96.44 188 VAL A CA 1
ATOM 1556 C C . VAL A 1 188 ? -14.499 6.189 -0.408 1.00 96.44 188 VAL A C 1
ATOM 1558 O O . VAL A 1 188 ? -13.778 6.611 -1.308 1.00 96.44 188 VAL A O 1
ATOM 1561 N N . PHE A 1 189 ? -14.678 6.871 0.728 1.00 95.12 189 PHE A N 1
ATOM 1562 C CA . PHE A 1 189 ? -14.251 8.267 0.894 1.00 95.12 189 PHE A CA 1
ATOM 1563 C C . PHE A 1 189 ? -12.933 8.452 1.650 1.00 95.12 189 PHE A C 1
ATOM 1565 O O . PHE A 1 189 ? -12.202 9.391 1.339 1.00 95.12 189 PHE A O 1
ATOM 1572 N N . SER A 1 190 ? -12.575 7.590 2.612 1.00 96.19 190 SER A N 1
ATOM 1573 C CA . SER A 1 190 ? -11.276 7.724 3.297 1.00 96.19 190 SER A CA 1
ATOM 1574 C C . SER A 1 190 ? -10.071 7.655 2.341 1.00 96.19 190 SER A C 1
ATOM 1576 O O . SER A 1 190 ? -9.123 8.420 2.542 1.00 96.19 190 SER A O 1
ATOM 1578 N N . PRO A 1 191 ? -10.091 6.848 1.255 1.00 96.38 191 PRO A N 1
ATOM 1579 C CA . PRO A 1 191 ? -8.992 6.791 0.292 1.00 96.38 191 PRO A CA 1
ATOM 1580 C C . PRO A 1 191 ? -8.747 8.093 -0.460 1.00 96.38 191 PRO A C 1
ATOM 1582 O O . PRO A 1 191 ? -7.642 8.299 -0.944 1.00 96.38 191 PRO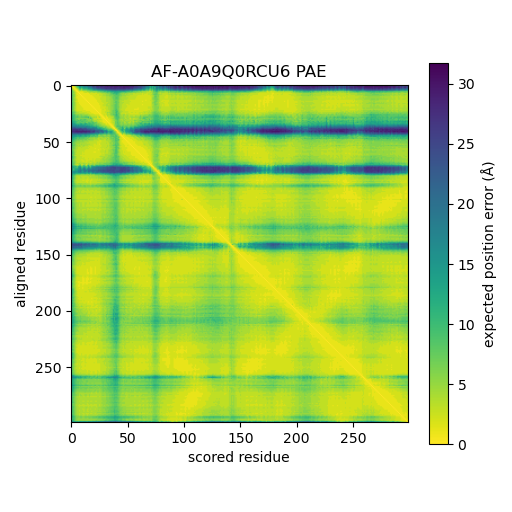 A O 1
ATOM 1585 N N . TRP A 1 192 ? -9.730 8.993 -0.542 1.00 94.44 192 TRP A N 1
ATOM 1586 C CA . TRP A 1 192 ? -9.566 10.264 -1.249 1.00 94.44 192 TRP A CA 1
ATOM 1587 C C . TRP A 1 192 ? -8.599 11.184 -0.504 1.00 94.44 192 TRP A C 1
ATOM 1589 O O . TRP A 1 192 ? -7.858 11.936 -1.132 1.00 94.44 192 TRP A O 1
ATOM 1599 N N . ILE A 1 193 ? -8.537 11.074 0.829 1.00 94.62 193 ILE A N 1
ATOM 1600 C CA . ILE A 1 193 ? -7.535 11.771 1.644 1.00 94.62 193 ILE A CA 1
ATOM 1601 C C . ILE A 1 193 ? -6.138 11.235 1.300 1.00 94.62 193 ILE A C 1
ATOM 1603 O O . ILE A 1 193 ? -5.238 12.019 1.005 1.00 94.62 193 ILE A O 1
ATOM 1607 N N . PHE A 1 194 ? -5.975 9.911 1.229 1.00 91.81 194 PHE A N 1
ATOM 1608 C CA . PHE A 1 194 ? -4.714 9.273 0.835 1.00 91.81 194 PHE A CA 1
ATOM 1609 C C . PHE A 1 194 ? -4.303 9.598 -0.612 1.00 91.81 194 PHE A C 1
ATOM 1611 O O . PHE A 1 194 ? -3.154 9.956 -0.871 1.00 91.81 194 PHE A O 1
ATOM 1618 N N . GLY A 1 195 ? -5.244 9.559 -1.557 1.00 90.62 195 GLY A N 1
ATOM 1619 C CA . GLY A 1 195 ? -5.019 9.973 -2.939 1.00 90.62 195 GLY A CA 1
ATOM 1620 C C . GLY A 1 195 ? -4.589 11.438 -3.022 1.00 90.62 195 GLY A C 1
ATOM 1621 O O . GLY A 1 195 ? -3.594 11.753 -3.672 1.00 90.62 195 GLY A O 1
ATOM 1622 N N . SER A 1 196 ? -5.274 12.339 -2.307 1.00 91.44 196 SER A N 1
ATOM 1623 C CA . SER A 1 196 ? -4.966 13.777 -2.321 1.00 91.44 196 SER A CA 1
ATOM 1624 C C . SER A 1 196 ? -3.559 14.090 -1.811 1.00 91.44 196 SER A C 1
ATOM 1626 O O . SER A 1 196 ? -2.915 15.012 -2.313 1.00 91.44 196 SER A O 1
ATOM 1628 N N . ALA A 1 197 ? -3.039 13.271 -0.889 1.00 89.38 197 ALA A N 1
ATOM 1629 C CA . ALA A 1 197 ? -1.680 13.392 -0.379 1.00 89.38 197 ALA A CA 1
ATOM 1630 C C . ALA A 1 197 ? -0.624 13.287 -1.491 1.00 89.38 197 ALA A C 1
ATOM 1632 O O . ALA A 1 197 ? 0.462 13.830 -1.329 1.00 89.38 197 ALA A O 1
ATOM 1633 N N . HIS A 1 198 ? -0.942 12.665 -2.632 1.00 89.38 198 HIS A N 1
ATOM 1634 C CA . HIS A 1 198 ? -0.048 12.498 -3.783 1.00 89.38 198 HIS A CA 1
ATOM 1635 C C . HIS A 1 198 ? -0.129 13.642 -4.801 1.00 89.38 198 HIS A C 1
ATOM 1637 O O . HIS A 1 198 ? 0.738 13.760 -5.662 1.00 89.38 198 HIS A O 1
ATOM 1643 N N . LEU A 1 199 ? -1.100 14.554 -4.680 1.00 89.56 199 LEU A N 1
ATOM 1644 C CA . LEU A 1 199 ? -1.194 15.718 -5.570 1.00 89.56 199 LEU A CA 1
ATOM 1645 C C . LEU A 1 199 ? -0.009 16.684 -5.406 1.00 89.56 199 LEU A C 1
ATOM 1647 O O . LEU A 1 199 ? 0.234 17.511 -6.283 1.00 89.56 199 LEU A O 1
ATOM 1651 N N . HIS A 1 200 ? 0.790 16.546 -4.340 1.00 87.44 200 HIS A N 1
ATOM 1652 C CA . HIS A 1 200 ? 2.057 17.268 -4.194 1.00 87.44 200 HIS A CA 1
ATOM 1653 C C . HIS A 1 200 ? 3.045 16.980 -5.345 1.00 87.44 200 HIS A C 1
ATOM 1655 O O . HIS A 1 200 ? 3.911 17.813 -5.622 1.00 87.44 200 HIS A O 1
ATOM 1661 N N . HIS A 1 201 ? 2.910 15.844 -6.042 1.00 87.69 201 HIS A N 1
ATOM 1662 C CA . HIS A 1 201 ? 3.720 15.532 -7.218 1.00 87.69 201 HIS A CA 1
ATOM 1663 C C . HIS A 1 201 ? 3.493 16.514 -8.367 1.00 87.69 201 HIS A C 1
ATOM 1665 O O . HIS A 1 201 ? 4.433 16.778 -9.107 1.00 87.69 201 HIS A O 1
ATOM 1671 N N . LEU A 1 202 ? 2.313 17.136 -8.476 1.00 91.12 202 LEU A N 1
ATOM 1672 C CA . LEU A 1 202 ? 2.073 18.178 -9.474 1.00 91.12 202 LEU A CA 1
ATOM 1673 C C . LEU A 1 202 ? 3.017 19.361 -9.248 1.00 91.12 202 LEU A C 1
ATOM 1675 O O . LEU A 1 202 ? 3.676 19.821 -10.176 1.00 91.12 202 LEU A O 1
ATOM 1679 N N . TYR A 1 203 ? 3.124 19.814 -7.995 1.00 89.25 203 TYR A N 1
ATOM 1680 C CA . TYR A 1 203 ? 4.052 20.880 -7.630 1.00 89.25 203 TYR A CA 1
ATOM 1681 C C . TYR A 1 203 ? 5.500 20.474 -7.922 1.00 89.25 203 TYR A C 1
ATOM 1683 O O . TYR A 1 203 ? 6.259 21.254 -8.492 1.00 89.25 203 TYR A O 1
ATOM 1691 N N . GLN A 1 204 ? 5.884 19.252 -7.548 1.00 86.56 204 GLN A N 1
ATOM 1692 C CA . GLN A 1 204 ? 7.240 18.768 -7.784 1.00 86.56 204 GLN A CA 1
ATOM 1693 C C . GLN A 1 204 ? 7.566 18.715 -9.284 1.00 86.56 204 GLN A C 1
ATOM 1695 O O . GLN A 1 204 ? 8.575 19.266 -9.711 1.00 86.56 204 GLN A O 1
ATOM 1700 N N . ASN A 1 205 ? 6.693 18.122 -10.088 1.00 90.00 205 ASN A N 1
ATOM 1701 C CA . ASN A 1 205 ? 6.914 17.953 -11.518 1.00 90.00 205 ASN A CA 1
ATOM 1702 C C . ASN A 1 205 ? 6.994 19.304 -12.242 1.00 90.00 205 ASN A C 1
ATOM 1704 O O . ASN A 1 205 ? 7.897 19.510 -13.046 1.00 90.00 205 ASN A O 1
ATOM 1708 N N . VAL A 1 206 ? 6.110 20.250 -11.909 1.00 91.75 206 VAL A N 1
ATOM 1709 C CA . VAL A 1 206 ? 6.061 21.562 -12.572 1.00 91.75 206 VAL A CA 1
ATOM 1710 C C . VAL A 1 206 ? 7.193 22.481 -12.114 1.00 91.75 206 VAL A C 1
ATOM 1712 O O . VAL A 1 206 ? 7.878 23.066 -12.944 1.00 91.75 206 VAL A O 1
ATOM 1715 N N . PHE A 1 207 ? 7.399 22.628 -10.803 1.00 89.75 207 PHE A N 1
ATOM 1716 C CA . PHE A 1 207 ? 8.269 23.679 -10.257 1.00 89.75 207 PHE A CA 1
ATOM 1717 C C . PHE A 1 207 ? 9.665 23.199 -9.854 1.00 89.75 207 PHE A C 1
ATOM 1719 O O . PHE A 1 207 ? 10.542 24.028 -9.614 1.00 89.75 207 PHE A O 1
ATOM 1726 N N . VAL A 1 208 ? 9.880 21.887 -9.722 1.00 86.38 208 VAL A N 1
ATOM 1727 C CA . VAL A 1 208 ? 11.192 21.318 -9.367 1.00 86.38 208 VAL A CA 1
ATOM 1728 C C . VAL A 1 208 ? 11.827 20.644 -10.576 1.00 86.38 208 VAL A C 1
ATOM 1730 O O . VAL A 1 208 ? 12.975 20.941 -10.892 1.00 86.38 208 VAL A O 1
ATOM 1733 N N . GLU A 1 209 ? 11.076 19.782 -11.262 1.00 88.75 209 GLU A N 1
ATOM 1734 C CA . GLU A 1 209 ? 11.572 19.023 -12.420 1.00 88.75 209 GLU A CA 1
ATOM 1735 C C . GLU A 1 209 ? 11.380 19.763 -13.759 1.00 88.75 209 GLU A C 1
ATOM 1737 O O . GLU A 1 209 ? 11.880 19.313 -14.786 1.00 88.75 209 GLU A O 1
ATOM 1742 N N . ASN A 1 210 ? 10.690 20.913 -13.760 1.00 92.12 210 ASN A N 1
ATOM 1743 C CA . ASN A 1 210 ? 10.390 21.726 -14.949 1.00 92.12 210 ASN A CA 1
ATOM 1744 C C . ASN A 1 210 ? 9.689 20.945 -16.080 1.00 92.12 210 ASN A C 1
ATOM 1746 O O . ASN A 1 210 ? 9.920 21.197 -17.264 1.00 92.12 210 ASN A O 1
ATOM 1750 N N . LEU A 1 211 ? 8.823 19.995 -15.722 1.00 93.38 211 LEU A N 1
ATOM 1751 C CA . LEU A 1 211 ? 8.015 19.247 -16.679 1.00 93.38 211 LEU A CA 1
ATOM 1752 C C . LEU A 1 211 ? 6.812 20.080 -17.160 1.00 93.38 211 LEU A C 1
ATOM 1754 O O . LEU A 1 211 ? 6.268 20.884 -16.396 1.00 93.38 211 LEU A O 1
ATOM 1758 N N . PRO A 1 212 ? 6.329 19.865 -18.401 1.00 95.94 212 PRO A N 1
ATOM 1759 C CA . PRO A 1 212 ? 5.134 20.530 -18.911 1.00 95.94 212 PRO A CA 1
ATOM 1760 C C . PRO A 1 212 ? 3.933 20.370 -17.973 1.00 95.94 212 PRO A C 1
ATOM 1762 O O . PRO A 1 212 ? 3.670 19.279 -17.455 1.00 95.94 212 PRO A O 1
ATOM 1765 N N . PHE A 1 213 ? 3.162 21.447 -17.788 1.00 95.12 213 PHE A N 1
ATOM 1766 C CA . PHE A 1 213 ? 2.019 21.454 -16.869 1.00 95.12 213 PHE A CA 1
ATOM 1767 C C . PHE A 1 213 ? 1.006 20.353 -17.191 1.00 95.12 213 PHE A C 1
ATOM 1769 O O . PHE A 1 213 ? 0.616 19.607 -16.299 1.00 95.12 213 PHE A O 1
ATOM 1776 N N . LEU A 1 214 ? 0.616 20.210 -18.463 1.00 95.44 214 LEU A N 1
ATOM 1777 C CA . LEU A 1 214 ? -0.386 19.221 -18.864 1.00 95.44 214 LEU A CA 1
ATOM 1778 C C . LEU A 1 214 ? 0.091 17.785 -18.602 1.00 95.44 214 LEU A C 1
ATOM 1780 O O . LEU A 1 214 ? -0.665 16.979 -18.070 1.00 95.44 214 LEU A O 1
ATOM 1784 N N . GLN A 1 215 ? 1.358 17.483 -18.904 1.00 92.88 215 GLN A N 1
ATOM 1785 C CA . GLN A 1 215 ? 1.961 16.181 -18.607 1.00 92.88 215 GLN A CA 1
ATOM 1786 C C . GLN A 1 215 ? 1.977 15.908 -17.097 1.00 92.88 215 GLN A C 1
ATOM 1788 O O . GLN A 1 215 ? 1.592 14.827 -16.652 1.00 92.88 215 GLN A O 1
ATOM 1793 N N . SER A 1 216 ? 2.380 16.905 -16.308 1.00 93.06 216 SER A N 1
ATOM 1794 C CA . SER A 1 216 ? 2.432 16.815 -14.848 1.00 93.06 216 SER A CA 1
ATOM 1795 C C . SER A 1 216 ? 1.045 16.609 -14.240 1.00 93.06 216 SER A C 1
ATOM 1797 O O . SER A 1 216 ? 0.878 15.757 -13.372 1.00 93.06 216 SER A O 1
ATOM 1799 N N . LEU A 1 217 ? 0.042 17.340 -14.736 1.00 94.06 217 LEU A N 1
ATOM 1800 C CA . LEU A 1 217 ? -1.351 17.229 -14.313 1.00 94.06 217 LEU A CA 1
ATOM 1801 C C . LEU A 1 217 ? -1.905 15.834 -14.600 1.00 94.06 217 LEU A C 1
ATOM 1803 O O . LEU A 1 217 ? -2.433 15.196 -13.694 1.00 94.06 217 LEU A O 1
ATOM 1807 N N . VAL A 1 218 ? -1.745 15.342 -15.831 1.00 92.50 218 VAL A N 1
ATOM 1808 C CA . VAL A 1 218 ? -2.210 14.003 -16.220 1.00 92.50 218 VAL A CA 1
ATOM 1809 C C . VAL A 1 218 ? -1.537 12.931 -15.364 1.00 92.50 218 VAL A C 1
ATOM 1811 O O . VAL A 1 218 ? -2.227 12.090 -14.794 1.00 92.50 218 VAL A O 1
ATOM 1814 N N . SER A 1 219 ? -0.213 12.997 -15.190 1.00 89.56 219 SER A N 1
ATOM 1815 C CA . SER A 1 219 ? 0.521 12.048 -14.347 1.00 89.56 219 SER A CA 1
ATOM 1816 C C . SER A 1 219 ? 0.034 12.061 -12.894 1.00 89.56 219 SER A C 1
ATOM 1818 O O . SER A 1 219 ? -0.158 10.995 -12.312 1.00 89.56 219 SER A O 1
ATOM 1820 N N . SER A 1 220 ? -0.195 13.240 -12.305 1.00 92.06 220 SER A N 1
ATOM 1821 C CA . SER A 1 220 ? -0.689 13.353 -10.927 1.00 92.06 220 SER A CA 1
ATOM 1822 C C . SER A 1 220 ? -2.138 12.891 -10.771 1.00 92.06 220 SER A C 1
ATOM 1824 O O . SER A 1 220 ? -2.466 12.296 -9.748 1.00 92.06 220 SER A O 1
ATOM 1826 N N . LEU A 1 221 ? -3.002 13.110 -11.769 1.00 92.69 221 LEU A N 1
ATOM 1827 C CA . LEU A 1 221 ? -4.383 12.612 -11.758 1.00 92.69 221 LEU A CA 1
ATOM 1828 C C . LEU A 1 221 ? -4.444 11.088 -11.891 1.00 92.69 221 LEU A C 1
ATOM 1830 O O . LEU A 1 221 ? -5.215 10.442 -11.182 1.00 92.69 221 LEU A O 1
ATOM 1834 N N . ILE A 1 222 ? -3.603 10.509 -12.750 1.00 90.94 222 ILE A N 1
ATOM 1835 C CA . ILE A 1 222 ? -3.455 9.057 -12.879 1.00 90.94 222 ILE A CA 1
ATOM 1836 C C . ILE A 1 222 ? -3.003 8.461 -11.541 1.00 90.94 222 ILE A C 1
ATOM 1838 O O . ILE A 1 222 ? -3.632 7.530 -11.037 1.00 90.94 222 ILE A O 1
ATOM 1842 N N . GLN A 1 223 ? -1.968 9.039 -10.926 1.00 90.69 223 GLN A N 1
ATOM 1843 C CA . GLN A 1 223 ? -1.480 8.596 -9.623 1.00 90.69 223 GLN A CA 1
ATOM 1844 C C . GLN A 1 223 ? -2.556 8.735 -8.538 1.00 90.69 223 GLN A C 1
ATOM 1846 O O . GLN A 1 223 ? -2.792 7.790 -7.794 1.00 90.69 223 GLN A O 1
ATOM 1851 N N . PHE A 1 224 ? -3.263 9.868 -8.481 1.00 92.94 224 PHE A N 1
ATOM 1852 C CA . PHE A 1 224 ? -4.390 10.066 -7.568 1.00 92.94 224 PHE A CA 1
ATOM 1853 C C . PHE A 1 224 ? -5.450 8.968 -7.730 1.00 92.94 224 PHE A C 1
ATOM 1855 O O . PHE A 1 224 ? -5.887 8.389 -6.734 1.00 92.94 224 PHE A O 1
ATOM 1862 N N . GLY A 1 225 ? -5.847 8.664 -8.969 1.00 92.69 225 GLY A N 1
ATOM 1863 C CA . GLY A 1 225 ? -6.849 7.645 -9.273 1.00 92.69 225 GLY A CA 1
ATOM 1864 C C . GLY A 1 225 ? -6.412 6.252 -8.826 1.00 92.69 225 GLY A C 1
ATOM 1865 O O . GLY A 1 225 ? -7.119 5.608 -8.050 1.00 92.69 225 GLY A O 1
ATOM 1866 N N . PHE A 1 226 ? -5.223 5.811 -9.242 1.00 89.38 226 PHE A N 1
ATOM 1867 C CA . PHE A 1 226 ? -4.692 4.496 -8.871 1.00 89.38 226 PHE A CA 1
ATOM 1868 C C . PHE A 1 226 ? -4.510 4.343 -7.364 1.00 89.38 226 PHE A C 1
ATOM 1870 O O . PHE A 1 226 ? -4.961 3.356 -6.780 1.00 89.38 226 PHE A O 1
ATOM 1877 N N . THR A 1 227 ? -3.911 5.341 -6.718 1.00 91.88 227 THR A N 1
ATOM 1878 C CA . THR A 1 227 ? -3.709 5.338 -5.271 1.00 91.88 227 THR A CA 1
ATOM 1879 C C . THR A 1 227 ? -5.041 5.342 -4.517 1.00 91.88 227 THR A C 1
ATOM 1881 O O . THR A 1 227 ? -5.161 4.680 -3.487 1.00 91.88 227 THR A O 1
ATOM 1884 N N . SER A 1 228 ? -6.069 6.023 -5.036 1.00 94.62 228 SER A N 1
ATOM 1885 C CA . SER A 1 228 ? -7.413 6.005 -4.445 1.00 94.62 228 SER A CA 1
ATOM 1886 C C . SER A 1 228 ? -8.081 4.637 -4.583 1.00 94.62 228 SER A C 1
ATOM 1888 O O . SER A 1 228 ? -8.644 4.152 -3.606 1.00 94.62 228 SER A O 1
ATOM 1890 N N . ILE A 1 229 ? -7.984 3.979 -5.746 1.00 94.94 229 ILE A N 1
ATOM 1891 C CA . ILE A 1 229 ? -8.525 2.623 -5.962 1.00 94.94 229 ILE A CA 1
ATOM 1892 C C . ILE A 1 229 ? -7.845 1.616 -5.028 1.00 94.94 229 ILE A C 1
ATOM 1894 O O . ILE A 1 229 ? -8.521 0.850 -4.340 1.00 94.94 229 ILE A O 1
ATOM 1898 N N . TYR A 1 230 ? -6.513 1.651 -4.945 1.00 94.69 230 TYR A N 1
ATOM 1899 C CA . TYR A 1 230 ? -5.775 0.820 -3.995 1.00 94.69 230 TYR A CA 1
ATOM 1900 C C . TYR A 1 230 ? -6.169 1.137 -2.544 1.00 94.69 230 TYR A C 1
ATOM 1902 O O . TYR A 1 230 ? -6.396 0.234 -1.740 1.00 94.69 230 TYR A O 1
ATOM 1910 N N . GLY A 1 231 ? -6.327 2.418 -2.210 1.00 96.50 231 GLY A N 1
ATOM 1911 C CA . GLY A 1 231 ? -6.793 2.836 -0.895 1.00 96.50 231 GLY A CA 1
ATOM 1912 C C . GLY A 1 231 ? -8.194 2.306 -0.568 1.00 96.50 231 GLY A C 1
ATOM 1913 O O . GLY A 1 231 ? -8.415 1.906 0.571 1.00 96.50 231 GLY A O 1
ATOM 1914 N N . MET A 1 232 ? -9.116 2.234 -1.539 1.00 97.69 232 MET A N 1
ATOM 1915 C CA . MET A 1 232 ? -10.440 1.614 -1.357 1.00 97.69 232 MET A CA 1
ATOM 1916 C C . MET A 1 232 ? -10.309 0.127 -1.044 1.00 97.69 232 MET A C 1
ATOM 1918 O O . MET A 1 232 ? -10.957 -0.364 -0.122 1.00 97.69 232 MET A O 1
ATOM 1922 N N . PHE A 1 233 ? -9.437 -0.583 -1.762 1.00 97.06 233 PHE A N 1
ATOM 1923 C CA . PHE A 1 233 ? -9.153 -1.988 -1.488 1.00 97.06 233 PHE A CA 1
ATOM 1924 C C . PHE A 1 233 ? -8.566 -2.196 -0.082 1.00 97.06 233 PHE A C 1
ATOM 1926 O O . PHE A 1 233 ? -9.085 -3.005 0.686 1.00 97.06 233 PHE A O 1
ATOM 1933 N N . SER A 1 234 ? -7.551 -1.421 0.305 1.00 97.44 234 SER A N 1
ATOM 1934 C CA . SER A 1 234 ? -6.957 -1.515 1.643 1.00 97.44 234 SER A CA 1
ATOM 1935 C C . SER A 1 234 ? -7.962 -1.132 2.747 1.00 97.44 234 SER A C 1
ATOM 1937 O O . SER A 1 234 ? -8.088 -1.821 3.760 1.00 97.44 234 SER A O 1
ATOM 1939 N N . ALA A 1 235 ? -8.781 -0.096 2.534 1.00 98.00 235 ALA A N 1
ATOM 1940 C CA . ALA A 1 235 ? -9.853 0.268 3.459 1.00 98.00 235 ALA A CA 1
ATOM 1941 C C . ALA A 1 235 ? -10.907 -0.844 3.590 1.00 98.00 235 ALA A C 1
ATOM 1943 O O . ALA A 1 235 ? -11.355 -1.134 4.701 1.00 98.00 235 ALA A O 1
ATOM 1944 N N . PHE A 1 236 ? -11.269 -1.502 2.484 1.00 97.88 236 PHE A N 1
ATOM 1945 C CA . PHE A 1 236 ? -12.135 -2.679 2.488 1.00 97.88 236 PHE A CA 1
ATOM 1946 C C . PHE A 1 236 ? -11.532 -3.807 3.332 1.00 97.88 236 PHE A C 1
ATOM 1948 O O . PHE A 1 236 ? -12.205 -4.294 4.242 1.00 97.88 236 PHE A O 1
ATOM 1955 N N . LEU A 1 237 ? -10.257 -4.157 3.120 1.00 97.62 237 LEU A N 1
ATOM 1956 C CA . LEU A 1 237 ? -9.563 -5.157 3.938 1.00 97.62 237 LEU A CA 1
ATOM 1957 C C . LEU A 1 237 ? -9.606 -4.794 5.424 1.00 97.62 237 LEU A C 1
ATOM 1959 O O . LEU A 1 237 ? -9.959 -5.636 6.249 1.00 97.62 237 LEU A O 1
ATOM 1963 N N . PHE A 1 238 ? -9.303 -3.544 5.779 1.00 97.38 238 PHE A N 1
ATOM 1964 C CA . PHE A 1 238 ? -9.285 -3.117 7.176 1.00 97.38 238 PHE A CA 1
ATOM 1965 C C . PHE A 1 238 ? -10.673 -3.157 7.817 1.00 97.38 238 PHE A C 1
ATOM 1967 O O . PHE A 1 238 ? -10.830 -3.577 8.961 1.00 97.38 238 PHE A O 1
ATOM 1974 N N . VAL A 1 239 ? -11.709 -2.736 7.092 1.00 96.25 239 VAL A N 1
ATOM 1975 C CA . VAL A 1 239 ? -13.087 -2.759 7.595 1.00 96.25 239 VAL A CA 1
ATOM 1976 C C . VAL A 1 239 ? -13.597 -4.190 7.779 1.00 96.25 239 VAL A C 1
ATOM 1978 O O . VAL A 1 239 ? -14.332 -4.437 8.735 1.00 96.25 239 VAL A O 1
ATOM 1981 N N . ARG A 1 240 ? -13.204 -5.122 6.904 1.00 95.44 240 ARG A N 1
ATOM 1982 C CA . ARG A 1 240 ? -13.643 -6.525 6.929 1.00 95.44 240 ARG A CA 1
ATOM 1983 C C . ARG A 1 240 ? -12.879 -7.385 7.932 1.00 95.44 240 ARG A C 1
ATOM 1985 O O . ARG A 1 240 ? -13.498 -8.153 8.658 1.00 95.44 240 ARG A O 1
ATOM 1992 N N . THR A 1 241 ? -11.556 -7.244 7.971 1.00 95.69 241 THR A N 1
ATOM 1993 C CA . THR A 1 241 ? -10.669 -8.076 8.802 1.00 95.69 241 THR A CA 1
ATOM 1994 C C . THR A 1 241 ? -10.370 -7.441 10.151 1.00 95.69 241 THR A C 1
ATOM 1996 O O . THR A 1 241 ? -10.140 -8.141 11.125 1.00 95.69 241 THR A O 1
ATOM 1999 N N . ASN A 1 242 ? -10.375 -6.106 10.236 1.00 94.44 242 ASN A N 1
ATOM 2000 C CA . ASN A 1 242 ? -9.978 -5.364 11.432 1.00 94.44 242 ASN A CA 1
ATOM 2001 C C . ASN A 1 242 ? -8.548 -5.714 11.911 1.00 94.44 242 A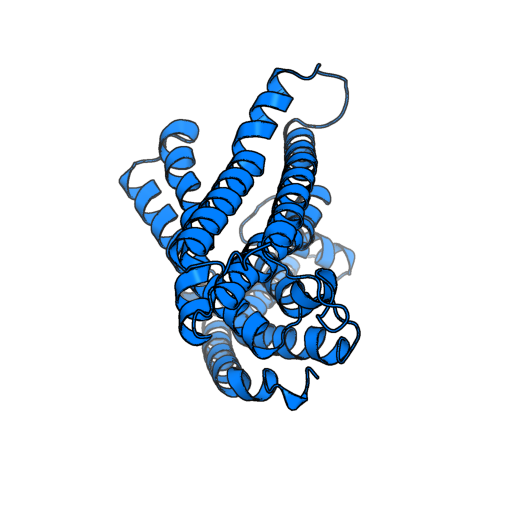SN A C 1
ATOM 2003 O O . ASN A 1 242 ? -8.234 -5.620 13.098 1.00 94.44 242 ASN A O 1
ATOM 2007 N N . HIS A 1 243 ? -7.685 -6.098 10.962 1.00 96.62 243 HIS A N 1
ATOM 2008 C CA . HIS A 1 243 ? -6.266 -6.372 11.157 1.00 96.62 243 HIS A CA 1
ATOM 2009 C C . HIS A 1 243 ? -5.400 -5.400 10.355 1.00 96.62 243 HIS A C 1
ATOM 2011 O O . HIS A 1 243 ? -5.698 -5.076 9.207 1.00 96.62 243 HIS A O 1
ATOM 2017 N N . PHE A 1 244 ? -4.275 -4.995 10.940 1.00 97.75 244 PHE A N 1
ATOM 2018 C CA . PHE A 1 244 ? -3.265 -4.174 10.272 1.00 97.75 244 PHE A CA 1
ATOM 2019 C C . PHE A 1 244 ? -2.389 -4.982 9.303 1.00 97.75 244 PHE A C 1
ATOM 2021 O O . PHE A 1 244 ? -2.041 -4.506 8.225 1.00 97.75 244 PHE A O 1
ATOM 2028 N N . ILE A 1 245 ? -2.039 -6.219 9.674 1.00 98.00 245 ILE A N 1
ATOM 2029 C CA . ILE A 1 245 ? -1.096 -7.043 8.908 1.00 98.00 245 ILE A CA 1
ATOM 2030 C C . ILE A 1 245 ? -1.477 -7.276 7.430 1.00 98.00 245 ILE A C 1
ATOM 2032 O O . ILE A 1 245 ? -0.565 -7.166 6.606 1.00 98.00 245 ILE A O 1
ATOM 2036 N N . PRO A 1 246 ? -2.750 -7.513 7.028 1.00 97.62 246 PRO A N 1
ATOM 2037 C CA . PRO A 1 246 ? -3.077 -7.620 5.607 1.00 97.62 246 PRO A CA 1
ATOM 2038 C C . PRO A 1 246 ? -2.777 -6.336 4.840 1.00 97.62 246 PRO A C 1
ATOM 2040 O O . PRO A 1 246 ? -2.317 -6.407 3.705 1.00 97.62 246 PRO A O 1
ATOM 2043 N N . LEU A 1 247 ? -2.989 -5.169 5.452 1.00 97.94 247 LEU A N 1
ATOM 2044 C CA . LEU A 1 247 ? -2.731 -3.881 4.807 1.00 97.94 247 LEU A CA 1
ATOM 2045 C C . LEU A 1 247 ? -1.244 -3.732 4.505 1.00 97.94 247 LEU A C 1
ATOM 2047 O O . LEU A 1 247 ? -0.857 -3.440 3.380 1.00 97.94 247 LEU A O 1
ATOM 2051 N N . PHE A 1 248 ? -0.415 -4.005 5.513 1.00 98.44 248 PHE A N 1
ATOM 2052 C CA . PHE A 1 248 ? 1.033 -3.940 5.390 1.00 98.44 248 PHE A CA 1
ATOM 2053 C C . PHE A 1 248 ? 1.547 -4.898 4.312 1.00 98.44 248 PHE A C 1
ATOM 2055 O O . PHE A 1 248 ? 2.240 -4.469 3.396 1.00 98.44 248 PHE A O 1
ATOM 2062 N N . LEU A 1 249 ? 1.176 -6.181 4.382 1.00 98.44 249 LEU A N 1
ATOM 2063 C CA . LEU A 1 249 ? 1.701 -7.195 3.466 1.00 98.44 249 LEU A CA 1
ATOM 2064 C C . LEU A 1 249 ? 1.234 -6.992 2.025 1.00 98.44 249 LEU A C 1
ATOM 2066 O O . LEU A 1 249 ? 2.041 -7.134 1.107 1.00 98.44 249 LEU A O 1
ATOM 2070 N N . THR A 1 250 ? -0.039 -6.650 1.814 1.00 97.75 250 THR A N 1
ATOM 2071 C CA . THR A 1 250 ? -0.559 -6.393 0.463 1.00 97.75 250 THR A CA 1
ATOM 2072 C C . THR A 1 250 ? 0.070 -5.142 -0.140 1.00 97.75 250 THR A C 1
ATOM 2074 O O . THR A 1 250 ? 0.486 -5.191 -1.293 1.00 97.75 250 THR A O 1
ATOM 2077 N N . HIS A 1 251 ? 0.271 -4.075 0.640 1.00 97.44 251 HIS A N 1
ATOM 2078 C CA . HIS A 1 251 ? 1.003 -2.892 0.185 1.00 97.44 251 HIS A CA 1
ATOM 2079 C C . HIS A 1 251 ? 2.455 -3.230 -0.167 1.00 97.44 251 HIS A C 1
ATOM 2081 O O . HIS A 1 251 ? 2.914 -2.926 -1.266 1.00 97.44 251 HIS A O 1
ATOM 2087 N N . SER A 1 252 ? 3.186 -3.896 0.732 1.00 97.25 252 SER A N 1
ATOM 2088 C CA . SER A 1 252 ? 4.568 -4.317 0.484 1.00 97.25 252 SER A CA 1
ATOM 2089 C C . SER A 1 252 ? 4.682 -5.164 -0.781 1.00 97.25 252 SER A C 1
ATOM 2091 O O . SER A 1 252 ? 5.603 -4.963 -1.570 1.00 97.25 252 SER A O 1
ATOM 2093 N N . PHE A 1 253 ? 3.734 -6.075 -1.003 1.00 96.44 253 PHE A N 1
ATOM 2094 C CA . PHE A 1 253 ? 3.672 -6.893 -2.208 1.00 96.44 253 PHE A CA 1
ATOM 2095 C C . PHE A 1 253 ? 3.392 -6.058 -3.467 1.00 96.44 253 PHE A C 1
ATOM 2097 O O . PHE A 1 253 ? 4.124 -6.184 -4.446 1.00 96.44 253 PHE A O 1
ATOM 2104 N N . CYS A 1 254 ? 2.412 -5.153 -3.433 1.00 94.12 254 CYS A N 1
ATOM 2105 C CA . CYS A 1 254 ? 2.135 -4.236 -4.540 1.00 94.12 254 CYS A CA 1
ATOM 2106 C C . CYS A 1 254 ? 3.355 -3.364 -4.880 1.00 94.12 254 CYS A C 1
ATOM 2108 O O . CYS A 1 254 ? 3.669 -3.187 -6.053 1.00 94.12 254 CYS A O 1
ATOM 2110 N N . ASN A 1 255 ? 4.085 -2.870 -3.874 1.00 93.44 255 ASN A N 1
ATOM 2111 C CA . ASN A 1 255 ? 5.312 -2.092 -4.080 1.00 93.44 255 ASN A CA 1
ATOM 2112 C C . ASN A 1 255 ? 6.467 -2.934 -4.632 1.00 93.44 255 ASN A C 1
ATOM 2114 O O . ASN A 1 255 ? 7.346 -2.393 -5.301 1.00 93.44 255 ASN A O 1
ATOM 2118 N N . PHE A 1 256 ? 6.491 -4.234 -4.338 1.00 92.06 256 PHE A N 1
ATOM 2119 C CA . PHE A 1 256 ? 7.484 -5.158 -4.874 1.00 92.06 256 PHE A CA 1
ATOM 2120 C C . PHE A 1 256 ? 7.229 -5.483 -6.347 1.00 92.06 256 PHE A C 1
ATOM 2122 O O . PHE A 1 256 ? 8.155 -5.396 -7.148 1.00 92.06 256 PHE A O 1
ATOM 2129 N N . VAL A 1 257 ? 5.991 -5.846 -6.703 1.00 91.19 257 VAL A N 1
ATOM 2130 C CA . VAL A 1 257 ? 5.649 -6.213 -8.088 1.00 91.19 257 VAL A CA 1
ATOM 2131 C C . VAL A 1 257 ? 5.548 -4.975 -8.983 1.00 91.19 257 VAL A C 1
ATOM 2133 O O . VAL A 1 257 ? 5.957 -5.014 -10.141 1.00 91.19 257 VAL A O 1
ATOM 2136 N N . GLY A 1 258 ? 5.052 -3.861 -8.441 1.00 86.38 258 GLY A N 1
ATOM 2137 C CA . GLY A 1 258 ? 4.794 -2.638 -9.192 1.00 86.38 258 GLY A CA 1
ATOM 2138 C C . GLY A 1 258 ? 3.530 -2.723 -10.046 1.00 86.38 258 GLY A C 1
ATOM 2139 O O . GLY A 1 258 ? 2.846 -3.743 -10.102 1.00 86.38 258 GLY A O 1
AT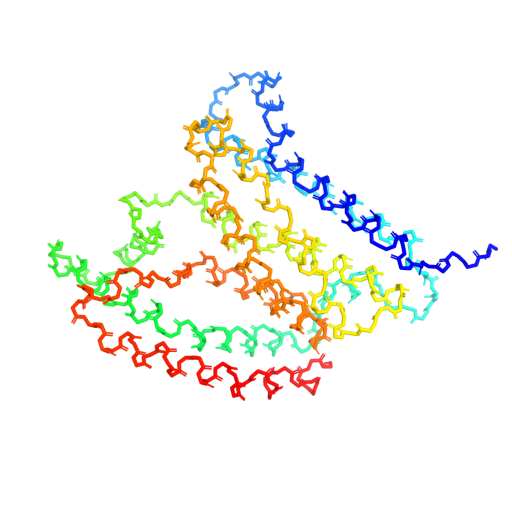OM 2140 N N . PHE A 1 259 ? 3.184 -1.620 -10.708 1.00 77.75 259 PHE A N 1
ATOM 2141 C CA . PHE A 1 259 ? 2.002 -1.583 -11.565 1.00 77.75 259 PHE A CA 1
ATOM 2142 C C . PHE A 1 259 ? 2.173 -2.465 -12.810 1.00 77.75 259 PHE A C 1
ATOM 2144 O O . PHE A 1 259 ? 3.290 -2.596 -13.319 1.00 77.75 259 PHE A O 1
ATOM 2151 N N . PRO A 1 260 ? 1.074 -3.031 -13.344 1.00 77.56 260 PRO A N 1
ATOM 2152 C CA . PRO A 1 260 ? 1.116 -3.685 -14.641 1.00 77.56 260 PRO A CA 1
ATOM 2153 C C . PRO A 1 260 ? 1.578 -2.686 -15.709 1.00 77.56 260 PRO A C 1
ATOM 2155 O O . PRO A 1 260 ? 0.951 -1.644 -15.898 1.00 77.56 260 PRO A O 1
ATOM 2158 N N . GLN A 1 261 ? 2.657 -3.016 -16.415 1.00 84.19 261 GLN A N 1
ATOM 2159 C CA . GLN A 1 261 ? 3.202 -2.203 -17.505 1.00 84.19 261 GLN A CA 1
ATOM 2160 C C . GLN A 1 261 ? 2.420 -2.492 -18.791 1.00 84.19 261 GLN A C 1
ATOM 2162 O O . GLN A 1 261 ? 2.918 -3.133 -19.721 1.00 84.19 261 GLN A O 1
ATOM 2167 N N . PHE A 1 262 ? 1.144 -2.091 -18.811 1.00 87.31 262 PHE A N 1
ATOM 2168 C CA . PHE A 1 262 ? 0.211 -2.375 -19.906 1.00 87.31 262 PHE A CA 1
ATOM 2169 C C . PHE A 1 262 ? 0.742 -1.911 -21.266 1.00 87.31 262 PHE A C 1
ATOM 2171 O O . PHE A 1 262 ? 0.491 -2.560 -22.278 1.00 87.31 262 PHE A O 1
ATOM 2178 N N . GLU A 1 263 ? 1.518 -0.831 -21.280 1.00 88.38 263 GLU A N 1
ATOM 2179 C CA . GLU A 1 263 ? 2.187 -0.278 -22.453 1.00 88.38 263 GLU A CA 1
ATOM 2180 C C . GLU A 1 263 ? 3.220 -1.221 -23.088 1.00 88.38 263 GLU A C 1
ATOM 2182 O O . GLU A 1 263 ? 3.449 -1.144 -24.295 1.00 88.38 263 GLU A O 1
ATOM 2187 N N . LEU A 1 264 ? 3.820 -2.134 -22.316 1.00 88.62 264 LEU A N 1
ATOM 2188 C CA . LEU A 1 264 ? 4.816 -3.081 -22.822 1.00 88.62 264 LEU A CA 1
ATOM 2189 C C . LEU A 1 264 ? 4.197 -4.377 -23.351 1.00 88.62 264 LEU A C 1
ATOM 2191 O O . LEU A 1 264 ? 4.792 -5.039 -24.202 1.00 88.62 264 LEU A O 1
ATOM 2195 N N . ILE A 1 265 ? 2.995 -4.736 -22.885 1.00 91.81 265 ILE A N 1
ATOM 2196 C CA . ILE A 1 265 ? 2.337 -6.007 -23.224 1.00 91.81 265 ILE A CA 1
ATOM 2197 C C . ILE A 1 265 ? 2.198 -6.222 -24.743 1.00 91.81 265 ILE A C 1
ATOM 2199 O O . ILE A 1 265 ? 2.525 -7.320 -25.192 1.00 91.81 265 ILE A O 1
ATOM 2203 N N . PRO A 1 266 ? 1.773 -5.243 -25.574 1.00 93.88 266 PRO A N 1
ATOM 2204 C CA . PRO A 1 266 ? 1.564 -5.473 -27.009 1.00 93.88 266 PRO A CA 1
ATOM 2205 C C . PRO A 1 266 ? 2.805 -5.978 -27.758 1.00 93.88 266 PRO A C 1
ATOM 2207 O O . PRO A 1 266 ? 2.673 -6.763 -28.703 1.00 93.88 266 PRO A O 1
ATOM 2210 N N . ASN A 1 267 ? 3.986 -5.544 -27.307 1.00 92.88 267 ASN A N 1
ATOM 2211 C CA . ASN A 1 267 ? 5.284 -5.847 -27.906 1.00 92.88 267 ASN A CA 1
ATOM 2212 C C . ASN A 1 267 ? 6.031 -6.979 -27.180 1.00 92.88 267 ASN A C 1
ATOM 2214 O O . ASN A 1 267 ? 7.123 -7.355 -27.602 1.00 92.88 267 ASN A O 1
ATOM 2218 N N . HIS A 1 268 ? 5.470 -7.523 -26.097 1.00 93.25 268 HIS A N 1
ATOM 2219 C CA . HIS A 1 268 ? 6.112 -8.585 -25.334 1.00 93.25 268 HIS A CA 1
ATOM 2220 C C . HIS A 1 268 ? 6.011 -9.935 -26.083 1.00 93.25 268 HIS A C 1
ATOM 2222 O O . HIS A 1 268 ? 4.916 -10.296 -26.528 1.00 93.25 268 HIS A O 1
ATOM 2228 N N . PRO A 1 269 ? 7.094 -10.734 -26.193 1.00 93.62 269 PRO A N 1
ATOM 2229 C CA . PRO A 1 269 ? 7.072 -12.021 -26.904 1.00 93.62 269 PRO A CA 1
ATOM 2230 C C . PRO A 1 269 ? 5.985 -12.990 -26.408 1.00 93.62 269 PRO A C 1
ATOM 2232 O O . PRO A 1 269 ? 5.326 -13.650 -27.204 1.00 93.62 269 PRO A O 1
ATOM 2235 N N . ASN A 1 270 ? 5.749 -13.016 -25.093 1.00 95.12 270 ASN A N 1
ATOM 2236 C CA . ASN A 1 270 ? 4.738 -13.846 -24.418 1.00 95.12 270 ASN A CA 1
ATOM 2237 C C . ASN A 1 270 ? 3.447 -13.081 -24.062 1.00 95.12 270 ASN A C 1
ATOM 2239 O O . ASN A 1 270 ? 2.876 -13.252 -22.982 1.00 95.12 270 ASN A O 1
ATOM 2243 N N . ARG A 1 271 ? 3.016 -12.145 -24.917 1.00 95.44 271 ARG A N 1
ATOM 2244 C CA . ARG A 1 271 ? 1.856 -11.281 -24.623 1.00 95.44 271 ARG A CA 1
ATOM 2245 C C . ARG A 1 271 ? 0.567 -12.057 -24.350 1.00 95.44 271 ARG A C 1
ATOM 2247 O O . ARG A 1 271 ? -0.231 -11.627 -23.525 1.00 95.44 271 ARG A O 1
ATOM 2254 N N . ASN A 1 272 ? 0.351 -13.180 -25.036 1.00 97.00 272 ASN A N 1
ATOM 2255 C CA . ASN A 1 272 ? -0.893 -13.940 -24.930 1.00 97.00 272 ASN A CA 1
ATOM 2256 C C . ASN A 1 272 ? -1.003 -14.588 -23.546 1.00 97.00 272 ASN A C 1
ATOM 2258 O O . ASN A 1 272 ? -2.038 -14.477 -22.898 1.00 97.00 272 ASN A O 1
ATOM 2262 N N . GLU A 1 273 ? 0.080 -15.194 -23.065 1.00 97.31 273 GLU A N 1
ATOM 2263 C CA . GLU A 1 273 ? 0.178 -15.793 -21.737 1.00 97.31 273 GLU A CA 1
ATOM 2264 C C . GLU A 1 273 ? -0.013 -14.738 -20.644 1.00 97.31 273 GLU A C 1
ATOM 2266 O O . GLU A 1 273 ? -0.765 -14.958 -19.696 1.00 97.31 273 GLU A O 1
ATOM 2271 N N . ILE A 1 274 ? 0.603 -13.562 -20.807 1.00 96.44 274 ILE A N 1
ATOM 2272 C CA . ILE A 1 274 ? 0.453 -12.439 -19.872 1.00 96.44 274 ILE A CA 1
ATOM 2273 C C . ILE A 1 274 ? -1.001 -11.955 -19.827 1.00 96.44 274 ILE A C 1
ATOM 2275 O O . ILE A 1 274 ? -1.539 -11.755 -18.739 1.00 96.44 274 ILE A O 1
ATOM 2279 N N . LEU A 1 275 ? -1.661 -11.799 -20.981 1.00 96.62 275 LEU A N 1
ATOM 2280 C CA . LEU A 1 275 ? -3.067 -11.386 -21.055 1.00 96.62 275 LEU A CA 1
ATOM 2281 C C . LEU A 1 275 ? -4.011 -12.434 -20.452 1.00 96.62 275 LEU A C 1
ATOM 2283 O O . LEU A 1 275 ? -4.926 -12.071 -19.713 1.00 96.62 275 LEU A O 1
ATOM 2287 N N . ILE A 1 276 ? -3.774 -13.724 -20.710 1.00 97.81 276 ILE A N 1
ATOM 2288 C CA . ILE A 1 276 ? -4.535 -14.822 -20.095 1.00 97.81 276 ILE A CA 1
ATOM 2289 C C . ILE A 1 276 ? -4.401 -14.758 -18.572 1.00 97.81 276 ILE A C 1
ATOM 2291 O O . ILE A 1 276 ? -5.408 -14.790 -17.866 1.00 97.81 276 ILE A O 1
ATOM 2295 N N . MET A 1 277 ? -3.177 -14.611 -18.061 1.00 97.94 277 MET A N 1
ATOM 2296 C CA . MET A 1 277 ? -2.912 -14.541 -16.622 1.00 97.94 277 MET A CA 1
ATOM 2297 C C . MET A 1 277 ? -3.455 -13.265 -15.976 1.00 97.94 277 MET A C 1
ATOM 2299 O O . MET A 1 277 ? -3.887 -13.299 -14.827 1.00 97.94 277 MET A O 1
ATOM 2303 N N . LEU A 1 278 ? -3.497 -12.151 -16.708 1.00 96.12 278 LEU A N 1
ATOM 2304 C CA . LEU A 1 278 ? -4.132 -10.914 -16.262 1.00 96.12 278 LEU A CA 1
ATOM 2305 C C . LEU A 1 278 ? -5.647 -11.100 -16.079 1.00 96.12 278 LEU A C 1
ATOM 2307 O O . LEU A 1 278 ? -6.190 -10.741 -15.035 1.00 96.12 278 LEU A O 1
ATOM 2311 N N . ILE A 1 279 ? -6.324 -11.687 -17.073 1.00 97.25 279 ILE A N 1
ATOM 2312 C CA . ILE A 1 279 ? -7.771 -11.948 -17.017 1.00 97.25 279 ILE A CA 1
ATOM 2313 C C . ILE A 1 279 ? -8.080 -12.961 -15.915 1.00 97.25 279 ILE A C 1
ATOM 2315 O O . ILE A 1 279 ? -8.952 -12.714 -15.082 1.00 97.25 279 ILE A O 1
ATOM 2319 N N . LEU A 1 280 ? -7.344 -14.075 -15.874 1.00 98.31 280 LEU A N 1
ATOM 2320 C CA . LEU A 1 280 ? -7.492 -15.095 -14.839 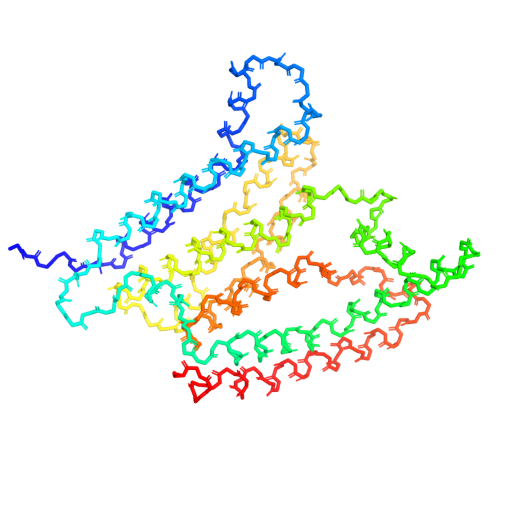1.00 98.31 280 LEU A CA 1
ATOM 2321 C C . LEU A 1 280 ? -7.291 -14.497 -13.444 1.00 98.31 280 LEU A C 1
ATOM 2323 O O . LEU A 1 280 ? -8.095 -14.744 -12.548 1.00 98.31 280 LEU A O 1
ATOM 2327 N N . GLY A 1 281 ? -6.254 -13.676 -13.270 1.00 98.00 281 GLY A N 1
ATOM 2328 C CA . GLY A 1 281 ? -5.964 -13.009 -12.010 1.00 98.00 281 GLY A CA 1
ATOM 2329 C C . GLY A 1 281 ? -7.089 -12.092 -11.541 1.00 98.00 281 GLY A C 1
ATOM 2330 O O . GLY A 1 281 ? -7.496 -12.164 -10.381 1.00 98.00 281 GLY A O 1
ATOM 2331 N N . ALA A 1 282 ? -7.662 -11.298 -12.450 1.00 96.56 282 ALA A N 1
ATOM 2332 C CA . ALA A 1 282 ? -8.818 -10.458 -12.152 1.00 96.56 282 ALA A CA 1
ATOM 2333 C C . ALA A 1 282 ? -10.056 -11.291 -11.771 1.00 96.56 282 ALA A C 1
ATOM 2335 O O . ALA A 1 282 ? -10.700 -11.006 -10.760 1.00 96.56 282 ALA A O 1
ATOM 2336 N N . VAL A 1 283 ? -10.368 -12.347 -12.533 1.00 98.38 283 VAL A N 1
ATOM 2337 C CA . VAL A 1 283 ? -11.500 -13.247 -12.245 1.00 98.38 283 VAL A CA 1
ATOM 2338 C C . VAL A 1 283 ? -11.346 -13.893 -10.869 1.00 98.38 283 VAL A C 1
ATOM 2340 O O . VAL A 1 283 ? -12.290 -13.873 -10.075 1.00 98.38 283 VAL A O 1
ATOM 2343 N N . LEU A 1 284 ? -10.159 -14.421 -10.557 1.00 98.38 284 LEU A N 1
ATOM 2344 C CA . LEU A 1 284 ? -9.864 -15.015 -9.254 1.00 98.38 284 LEU A CA 1
ATOM 2345 C C . LEU A 1 284 ? -9.993 -13.985 -8.132 1.00 98.38 284 LEU A C 1
ATOM 2347 O O . LEU A 1 284 ? -10.662 -14.259 -7.141 1.00 98.38 284 LEU A O 1
ATOM 2351 N N . PHE A 1 285 ? -9.417 -12.792 -8.296 1.00 97.81 285 PHE A N 1
ATOM 2352 C CA . PHE A 1 285 ? -9.498 -11.728 -7.298 1.00 97.81 285 PHE A CA 1
ATOM 2353 C C . PHE A 1 285 ? -10.948 -11.379 -6.944 1.00 97.81 285 PHE A C 1
ATOM 2355 O O . PHE A 1 285 ? -11.318 -11.421 -5.772 1.00 97.81 285 PHE A O 1
ATOM 2362 N N . PHE A 1 286 ? -11.793 -11.093 -7.941 1.00 97.25 286 PHE A N 1
ATOM 2363 C CA . PHE A 1 286 ? -13.191 -10.730 -7.687 1.00 97.25 286 PHE A CA 1
ATOM 2364 C C . PHE A 1 286 ? -14.012 -11.895 -7.123 1.00 97.25 286 PHE A C 1
ATOM 2366 O O . PHE A 1 286 ? -14.861 -11.673 -6.261 1.00 97.25 286 PHE A O 1
ATOM 2373 N N . SER A 1 287 ? -13.727 -13.129 -7.548 1.00 98.00 287 SER A N 1
ATOM 2374 C CA . SER A 1 287 ? -14.397 -14.329 -7.022 1.00 98.00 287 SER A CA 1
ATOM 2375 C C . SER A 1 287 ? -14.024 -14.612 -5.564 1.00 98.00 287 SER A C 1
ATOM 2377 O O . SER A 1 287 ? -14.849 -15.093 -4.791 1.00 98.00 287 SER A O 1
ATOM 2379 N N . LEU A 1 288 ? -12.785 -14.300 -5.173 1.00 97.62 288 LEU A N 1
ATOM 2380 C CA . LEU A 1 288 ? -12.250 -14.536 -3.832 1.00 97.62 288 LEU A CA 1
ATOM 2381 C C . LEU A 1 288 ? -12.458 -13.354 -2.873 1.00 97.62 288 LEU A C 1
ATOM 2383 O O . LEU A 1 288 ? -12.302 -13.536 -1.665 1.00 97.62 288 LEU A O 1
ATOM 2387 N N . LEU A 1 289 ? -12.862 -12.180 -3.378 1.00 96.38 289 LEU A N 1
ATOM 2388 C CA . LEU A 1 289 ? -12.934 -10.931 -2.615 1.00 96.38 289 LEU A CA 1
ATOM 2389 C C . LEU A 1 289 ? -13.744 -11.046 -1.322 1.00 96.38 289 LEU A C 1
ATOM 2391 O O . LEU A 1 289 ? -13.266 -10.651 -0.261 1.00 96.38 289 LEU A O 1
ATOM 2395 N N . PHE A 1 290 ? -14.957 -11.591 -1.392 1.00 96.88 290 PHE A N 1
ATOM 2396 C CA . PHE A 1 290 ? -15.807 -11.784 -0.214 1.00 96.88 290 PHE A CA 1
ATOM 2397 C C . PHE A 1 290 ? -15.506 -13.080 0.546 1.00 96.88 290 PHE A C 1
ATOM 2399 O O . PHE A 1 290 ? -15.373 -12.992 1.766 1.00 96.88 290 PHE A O 1
ATOM 2406 N N . PRO A 1 291 ? -15.329 -14.248 -0.111 1.00 97.44 291 PRO A N 1
ATOM 2407 C CA . PRO A 1 291 ? -15.021 -15.492 0.595 1.00 97.44 291 PRO A CA 1
ATOM 2408 C C . PRO A 1 291 ? -13.768 -15.406 1.468 1.00 97.44 291 PRO A C 1
ATOM 2410 O O . PRO A 1 291 ? -13.784 -15.831 2.620 1.00 97.44 291 PRO A O 1
ATOM 2413 N N . LEU A 1 292 ? -12.688 -14.812 0.951 1.00 97.25 292 LEU A N 1
ATOM 2414 C CA . LEU A 1 292 ? -11.431 -14.701 1.690 1.00 97.25 292 LEU A CA 1
ATOM 2415 C C . LEU A 1 292 ? -11.404 -13.520 2.658 1.00 97.25 292 LEU A C 1
ATOM 2417 O O . LEU A 1 292 ? -10.481 -13.431 3.456 1.00 97.25 292 LEU A O 1
ATOM 2421 N N . THR A 1 293 ? -12.397 -12.630 2.639 1.00 96.62 293 THR A N 1
ATOM 2422 C CA . THR A 1 293 ? -12.545 -11.556 3.638 1.00 96.62 293 THR A CA 1
ATOM 2423 C C . THR A 1 293 ? -13.756 -11.769 4.544 1.00 96.62 293 THR A C 1
ATOM 2425 O O . THR A 1 293 ? -14.267 -10.818 5.145 1.00 96.62 293 THR A O 1
ATOM 2428 N N . ASP A 1 294 ? -14.245 -13.008 4.647 1.00 95.38 294 ASP A N 1
ATOM 2429 C CA . ASP A 1 294 ? -15.306 -13.349 5.586 1.00 95.38 294 ASP A CA 1
ATOM 2430 C C . ASP A 1 294 ? -14.818 -13.195 7.029 1.00 95.38 294 ASP A C 1
ATOM 2432 O O . ASP A 1 294 ? -13.750 -13.685 7.394 1.00 95.38 294 ASP A O 1
ATOM 2436 N N . SER A 1 295 ? -15.617 -12.522 7.859 1.00 91.06 295 SER A N 1
ATOM 2437 C CA . SER A 1 295 ? -15.304 -12.271 9.266 1.00 91.06 295 SER A CA 1
ATOM 2438 C C . SER A 1 295 ? -15.046 -13.543 10.073 1.00 91.06 295 SER A C 1
ATOM 2440 O O . SER A 1 295 ? -14.359 -13.458 11.083 1.00 91.06 295 SER A O 1
ATOM 2442 N N . TYR A 1 296 ? -15.556 -14.701 9.643 1.00 93.38 296 TYR A N 1
ATOM 2443 C CA . TYR A 1 296 ? -15.301 -15.999 10.269 1.00 93.38 296 TYR A CA 1
ATOM 2444 C C . TYR A 1 296 ? -13.804 -16.282 10.476 1.00 93.38 296 TYR A C 1
ATOM 2446 O O . TYR A 1 296 ? -13.420 -16.815 11.512 1.00 93.38 296 TYR A O 1
ATOM 2454 N N . PHE A 1 297 ? -12.947 -15.873 9.536 1.00 93.19 297 PHE A N 1
ATOM 2455 C CA . PHE A 1 297 ? -11.503 -16.118 9.611 1.00 93.19 297 PHE A CA 1
ATOM 2456 C C . PHE A 1 297 ? -10.729 -15.117 10.481 1.00 93.19 297 PHE A C 1
ATOM 2458 O O . PHE A 1 297 ? -9.534 -15.314 10.677 1.00 93.19 297 PHE A O 1
ATOM 2465 N N . TYR A 1 298 ? -11.362 -14.036 10.952 1.00 93.06 298 TYR A N 1
ATOM 2466 C CA . TYR A 1 298 ? -10.683 -12.869 11.546 1.00 93.06 298 TYR A CA 1
ATOM 2467 C C . TYR A 1 298 ? -11.202 -12.490 12.940 1.00 93.06 298 TYR A C 1
ATOM 2469 O O . TYR A 1 298 ? -11.016 -11.355 13.385 1.00 93.06 298 TYR A O 1
ATOM 2477 N N . GLN A 1 299 ? -11.893 -13.414 13.608 1.00 82.88 299 GLN A N 1
ATOM 2478 C CA . GLN A 1 299 ? -12.307 -13.260 15.006 1.00 82.88 299 GLN A CA 1
ATOM 2479 C C . GLN A 1 299 ? -11.135 -13.553 15.950 1.00 82.88 299 GLN A C 1
ATOM 2481 O O . GLN A 1 299 ? -10.304 -14.436 15.626 1.00 82.88 299 GLN A O 1
#

pLDDT: mean 89.48, std 10.75, range [38.5, 98.44]

Foldseek 3Di:
DDDPQQAPVNLVVLLLVLLVQLLCLLPPQLVVCLVPDDPDDDDPPVLSSLVSSLVSLVVSLVVLLVVCVVLDDDDVPDDDSCLLLAADPPLVVLLQPLLLVLLVLLCQLLVVVLVVVLVVVCVVVVHDDDPVSVVQSLQAADPRPHGDDPSVLCCLQPVCLVSLCSSQQSRSLSSCVSNVHDLLCSLQPSQLSVLVSQLVQLVCCCPPVVHDNVVSVVVSVVSSVVSSVVSSLLNLLCSLQVHSNSSSSSSSVCSSSDDPPPVCLVVDPCNVVSVVSNVSSVVSSVVSVDVSSHNVSRD

Solvent-accessible surface area (backbone atoms only — not comparable to full-atom values): 15816 Å² total; per-residue (Å²): 134,82,84,79,72,54,42,59,68,57,31,52,52,52,40,51,50,47,46,50,51,47,47,40,21,55,66,48,51,29,56,50,51,65,70,73,50,79,88,66,86,82,70,59,74,66,60,49,46,54,52,40,21,51,55,37,41,51,53,47,46,54,52,48,58,56,59,49,53,84,70,55,75,87,48,102,85,55,79,52,71,59,50,65,40,10,58,65,74,64,37,40,68,48,40,44,46,41,51,31,51,42,49,50,34,45,38,34,15,50,53,48,45,54,52,52,54,51,52,49,49,29,60,78,67,75,44,74,96,43,72,68,55,49,54,54,51,71,33,26,61,79,92,46,93,61,62,57,51,72,68,56,48,44,39,51,46,44,50,49,23,49,53,51,40,47,48,56,40,28,44,38,46,44,39,38,50,64,30,67,49,54,68,70,56,47,23,66,52,52,15,51,58,59,13,53,56,48,49,57,49,30,55,43,31,38,76,71,68,66,41,58,62,69,61,26,47,52,54,26,51,52,50,27,52,54,46,22,55,52,32,25,53,44,32,44,50,35,73,46,44,51,37,37,56,27,44,32,52,38,42,18,47,48,60,63,72,49,78,71,63,69,88,51,39,87,78,39,94,63,31,68,62,27,52,51,31,33,53,50,8,46,53,49,24,67,68,40,53,58,73,59,46,39,52,86,57,43,95

Radius of gyration: 21.07 Å; Cα contacts (8 Å, |Δi|>4): 329; chains: 1; bounding box: 53×43×60 Å